Protein AF-K1TF51-F1 (afdb_monomer)

Foldseek 3Di:
DQDADVVVPRPGDDDDDPPPCVVCVVPCVRVDDDDPDDDPDDDPDDDDDDDDDDDDDDDDDDDDDDDDPPDPQDFDDDPNDTDHDPDDDDWDAFLVRHIDPDDLLVVLLVLLCVCVVDPVSVVVCCLPDLANVVVVVVSVNSGNPQVVLCVVVVHVQFASVQSSCCSHPVDDTDGLVVLLVQLVVVVVLVVADDLLSVVLNVLSVCCSPPNDRLLSDLCVCVDPPNVVSPHSQSNQVSQVGPVSSSVVSSVSVCSSPPD

Radius of gyration: 26.35 Å; Cα contacts (8 Å, |Δi|>4): 200; chains: 1; bounding box: 77×56×52 Å

Organism: NCBI:txid408170

InterPro domains:
  IPR013670 EcoEI R protein C-terminal domain [PF08463] (102-257)

Structure (mmCIF, N/CA/C/O backbone):
data_AF-K1TF51-F1
#
_entry.id   AF-K1TF51-F1
#
loop_
_atom_site.group_PDB
_atom_site.id
_atom_site.type_symbol
_atom_site.label_atom_id
_atom_site.label_alt_id
_atom_site.label_comp_id
_atom_site.label_asym_id
_atom_site.label_entity_id
_atom_site.label_seq_id
_atom_site.pdbx_PDB_ins_code
_atom_site.Cartn_x
_atom_site.Cartn_y
_atom_site.Cartn_z
_atom_site.occupancy
_atom_site.B_iso_or_equiv
_atom_site.auth_seq_id
_atom_site.auth_comp_id
_atom_site.auth_asym_id
_atom_site.auth_atom_id
_atom_site.pdbx_PDB_model_num
ATOM 1 N N . GLY A 1 1 ? 40.832 -9.764 -4.738 1.00 62.78 1 GLY A N 1
ATOM 2 C CA . GLY A 1 1 ? 41.315 -8.517 -4.104 1.00 62.78 1 GLY A CA 1
ATOM 3 C C . GLY A 1 1 ? 41.023 -7.324 -4.996 1.00 62.78 1 GLY A C 1
ATOM 4 O O . GLY A 1 1 ? 41.085 -7.483 -6.210 1.00 62.78 1 GLY A O 1
ATOM 5 N N . THR A 1 2 ? 40.714 -6.164 -4.416 1.00 74.50 2 THR A N 1
ATOM 6 C CA . THR A 1 2 ? 40.259 -4.931 -5.104 1.00 74.50 2 THR A CA 1
ATOM 7 C C . THR A 1 2 ? 41.370 -4.124 -5.787 1.00 74.50 2 THR A C 1
ATOM 9 O O . THR A 1 2 ? 41.087 -3.176 -6.505 1.00 74.50 2 THR A O 1
ATOM 12 N N . ARG A 1 3 ? 42.644 -4.501 -5.615 1.00 79.88 3 ARG A N 1
ATOM 13 C CA . ARG A 1 3 ? 43.779 -3.826 -6.270 1.00 79.88 3 ARG A CA 1
ATOM 14 C C . ARG A 1 3 ? 43.824 -4.124 -7.771 1.00 79.88 3 ARG A C 1
ATOM 16 O O . ARG A 1 3 ? 43.788 -5.299 -8.152 1.00 79.88 3 ARG A O 1
ATOM 23 N N . LEU A 1 4 ? 43.940 -3.081 -8.590 1.00 78.94 4 LEU A N 1
ATOM 24 C CA . LEU A 1 4 ? 44.215 -3.178 -10.026 1.00 78.94 4 LEU A CA 1
ATOM 25 C C . LEU A 1 4 ? 45.659 -3.642 -10.264 1.00 78.94 4 LEU A C 1
ATOM 27 O O . LEU A 1 4 ? 46.534 -3.412 -9.427 1.00 78.94 4 LEU A O 1
ATOM 31 N N . LYS A 1 5 ? 45.903 -4.325 -11.385 1.00 82.56 5 LYS A N 1
ATOM 32 C CA . LYS A 1 5 ? 47.245 -4.752 -11.806 1.00 82.56 5 LYS A CA 1
ATOM 33 C C . LYS A 1 5 ? 47.353 -4.708 -13.341 1.00 82.56 5 LYS A C 1
ATOM 35 O O . LYS A 1 5 ? 47.256 -5.762 -13.976 1.00 82.56 5 LYS A O 1
ATOM 40 N N . PRO A 1 6 ? 47.519 -3.508 -13.931 1.00 83.25 6 PRO A N 1
ATOM 41 C CA . PRO A 1 6 ? 47.531 -3.317 -15.385 1.00 83.25 6 PRO A CA 1
ATOM 42 C C . PRO A 1 6 ? 48.596 -4.153 -16.105 1.00 83.25 6 PRO A C 1
ATOM 44 O O . PRO A 1 6 ? 48.287 -4.779 -17.111 1.00 83.25 6 PRO A O 1
ATOM 47 N N . ASP A 1 7 ? 49.791 -4.305 -15.518 1.00 87.12 7 ASP A N 1
ATOM 48 C CA . ASP A 1 7 ? 50.884 -5.129 -16.076 1.00 87.12 7 ASP A CA 1
ATOM 49 C C . ASP A 1 7 ? 50.516 -6.613 -16.265 1.00 87.12 7 ASP A C 1
ATOM 51 O O . ASP A 1 7 ? 51.201 -7.355 -16.962 1.00 87.12 7 ASP A O 1
ATOM 55 N N . TYR A 1 8 ? 49.441 -7.066 -15.615 1.00 83.62 8 TYR A N 1
ATOM 56 C CA . TYR A 1 8 ? 48.912 -8.427 -15.700 1.00 83.62 8 TYR A CA 1
ATOM 57 C C . TYR A 1 8 ? 47.512 -8.450 -16.341 1.00 83.62 8 TYR A C 1
ATOM 59 O O . TYR A 1 8 ? 46.773 -9.417 -16.167 1.00 83.62 8 TYR A O 1
ATOM 67 N N . GLY A 1 9 ? 47.116 -7.374 -17.029 1.00 84.00 9 GLY A N 1
ATOM 68 C CA . GLY A 1 9 ? 45.821 -7.240 -17.703 1.00 84.00 9 GLY A CA 1
ATOM 69 C C . GLY A 1 9 ? 44.624 -7.092 -16.760 1.00 84.00 9 GLY A C 1
ATOM 70 O O . GLY A 1 9 ? 43.480 -7.249 -17.181 1.00 84.00 9 GLY A O 1
ATOM 71 N N . LYS A 1 10 ? 44.851 -6.815 -15.470 1.00 87.50 10 LYS A N 1
ATOM 72 C CA . LYS A 1 10 ? 43.776 -6.651 -14.487 1.00 87.50 10 LYS A CA 1
ATOM 73 C C . LYS A 1 10 ? 43.415 -5.176 -14.323 1.00 87.50 10 LYS A C 1
ATOM 75 O O . LYS A 1 10 ? 43.881 -4.515 -13.392 1.00 87.50 10 LYS A O 1
ATOM 80 N N . GLU A 1 11 ? 42.558 -4.695 -15.211 1.00 87.19 11 GLU A N 1
ATOM 81 C CA . GLU A 1 11 ? 42.105 -3.295 -15.258 1.00 87.19 11 GLU A CA 1
ATOM 82 C C . GLU A 1 11 ? 40.756 -3.058 -14.567 1.00 87.19 11 GLU A C 1
ATOM 84 O O . GLU A 1 11 ? 40.361 -1.917 -14.352 1.00 87.19 11 GLU A O 1
ATOM 89 N N . TYR A 1 12 ? 40.073 -4.126 -14.150 1.00 80.25 12 TYR A N 1
ATOM 90 C CA . TYR A 1 12 ? 38.811 -4.044 -13.421 1.00 80.25 12 TYR A CA 1
ATOM 91 C C . TYR A 1 12 ? 38.811 -4.936 -12.174 1.00 80.25 12 TYR A C 1
ATOM 93 O O . TYR A 1 12 ? 39.634 -5.843 -11.993 1.00 80.25 12 TYR A O 1
ATOM 101 N N . PHE A 1 13 ? 37.861 -4.670 -11.287 1.00 81.62 13 PHE A N 1
ATOM 102 C CA . PHE A 1 13 ? 37.489 -5.548 -10.188 1.00 81.62 13 PHE A CA 1
ATOM 103 C C . PHE A 1 13 ? 35.969 -5.525 -10.031 1.00 81.62 13 PHE A C 1
ATOM 105 O O . PHE A 1 13 ? 35.306 -4.588 -10.463 1.00 81.62 13 PHE A O 1
ATOM 112 N N . THR A 1 14 ? 35.425 -6.564 -9.411 1.00 77.06 14 THR A N 1
ATOM 113 C CA . THR A 1 14 ? 33.987 -6.692 -9.165 1.00 77.06 14 THR A CA 1
ATOM 114 C C . THR A 1 14 ? 33.744 -6.621 -7.666 1.00 77.06 14 THR A C 1
ATOM 116 O O . THR A 1 14 ? 34.400 -7.330 -6.900 1.00 77.06 14 THR A O 1
ATOM 119 N N . ILE A 1 15 ? 32.812 -5.766 -7.251 1.00 76.81 15 ILE A N 1
ATOM 120 C CA . ILE A 1 15 ? 32.245 -5.771 -5.902 1.00 76.81 15 ILE A CA 1
ATOM 121 C C . ILE A 1 15 ? 30.901 -6.492 -5.996 1.00 76.81 15 ILE A C 1
ATOM 123 O O . ILE A 1 15 ? 30.107 -6.192 -6.881 1.00 76.81 15 ILE A O 1
ATOM 127 N N . MET A 1 16 ? 30.662 -7.452 -5.105 1.00 73.75 16 MET A N 1
ATOM 128 C CA . MET A 1 16 ? 29.359 -8.101 -4.958 1.00 73.75 16 MET A CA 1
ATOM 129 C C . MET A 1 16 ? 28.758 -7.652 -3.633 1.00 73.75 16 MET A C 1
ATOM 131 O O . MET A 1 16 ? 29.337 -7.911 -2.577 1.00 73.75 16 MET A O 1
ATOM 135 N N . ASP A 1 17 ? 27.619 -6.974 -3.696 1.00 78.81 17 ASP A N 1
ATOM 136 C CA . ASP A 1 17 ? 26.887 -6.524 -2.520 1.00 78.81 17 ASP A CA 1
ATOM 137 C C . ASP A 1 17 ? 25.624 -7.364 -2.329 1.00 78.81 17 ASP A C 1
ATOM 139 O O . ASP A 1 17 ? 24.648 -7.242 -3.061 1.00 78.81 17 ASP A O 1
ATOM 143 N N . PHE A 1 18 ? 25.659 -8.232 -1.322 1.00 72.44 18 PHE A N 1
ATOM 144 C CA . PHE A 1 18 ? 24.549 -9.124 -0.983 1.00 72.44 18 PHE A CA 1
ATOM 145 C C . PHE A 1 18 ? 23.562 -8.506 0.012 1.00 72.44 18 PHE A C 1
ATOM 147 O O . PHE A 1 18 ? 22.532 -9.110 0.299 1.00 72.44 18 PHE A O 1
ATOM 154 N N . ARG A 1 19 ? 23.890 -7.347 0.596 1.00 70.19 19 ARG A N 1
ATOM 155 C CA . ARG A 1 19 ? 23.087 -6.695 1.643 1.00 70.19 19 ARG A CA 1
ATOM 156 C C . ARG A 1 19 ? 22.510 -5.355 1.201 1.00 70.19 19 ARG A C 1
ATOM 158 O O . ARG A 1 19 ? 21.909 -4.670 2.022 1.00 70.19 19 ARG A O 1
ATOM 165 N N . ASN A 1 20 ? 22.685 -4.995 -0.070 1.00 69.62 20 ASN A N 1
ATOM 166 C CA . ASN A 1 20 ? 22.266 -3.712 -0.628 1.00 69.62 20 ASN A CA 1
ATOM 167 C C . ASN A 1 20 ? 22.841 -2.502 0.146 1.00 69.62 20 ASN A C 1
ATOM 169 O O . ASN A 1 20 ? 22.227 -1.436 0.219 1.00 69.62 20 ASN A O 1
ATOM 173 N N . ALA A 1 21 ? 24.019 -2.675 0.755 1.00 74.44 21 ALA A N 1
ATOM 174 C CA . ALA A 1 21 ? 24.738 -1.632 1.476 1.00 74.44 21 ALA A CA 1
ATOM 175 C C . ALA A 1 21 ? 25.274 -0.541 0.535 1.00 74.44 21 ALA A C 1
ATOM 177 O O . ALA A 1 21 ? 25.405 0.607 0.947 1.00 74.44 21 ALA A O 1
ATOM 178 N N . CYS A 1 22 ? 25.525 -0.859 -0.738 1.00 71.00 22 CYS A N 1
ATOM 179 C CA . CYS A 1 22 ? 25.993 0.095 -1.736 1.00 71.00 22 CYS A CA 1
ATOM 180 C C . CYS A 1 22 ? 24.996 1.236 -1.982 1.00 71.00 22 CYS A C 1
ATOM 182 O O . CYS A 1 22 ? 25.410 2.321 -2.380 1.00 71.00 22 CYS A O 1
ATOM 184 N N . ARG A 1 23 ? 23.704 1.038 -1.683 1.00 68.00 23 ARG A N 1
ATOM 185 C CA . ARG A 1 23 ? 22.693 2.104 -1.734 1.00 68.00 23 ARG A CA 1
ATOM 186 C C . ARG A 1 23 ? 22.998 3.248 -0.763 1.00 68.00 23 ARG A C 1
ATOM 188 O O . ARG A 1 23 ? 22.605 4.379 -1.019 1.00 68.00 23 ARG A O 1
ATOM 195 N N . LEU A 1 24 ? 23.691 2.961 0.339 1.00 70.38 24 LEU A N 1
ATOM 196 C CA . LEU A 1 24 ? 24.030 3.952 1.358 1.00 70.38 24 LEU A CA 1
ATOM 197 C C . LEU A 1 24 ? 25.121 4.925 0.886 1.00 70.38 24 LEU A C 1
ATOM 199 O O . LEU A 1 24 ? 25.186 6.026 1.402 1.00 70.38 24 LEU A O 1
ATOM 203 N N . PHE A 1 25 ? 25.904 4.604 -0.153 1.00 66.00 25 PHE A N 1
ATOM 204 C CA . PHE A 1 25 ? 26.828 5.581 -0.760 1.00 66.00 25 PHE A CA 1
ATOM 205 C C . PHE A 1 25 ? 26.109 6.734 -1.478 1.00 66.00 25 PHE A C 1
ATOM 207 O O . PHE A 1 25 ? 26.732 7.735 -1.813 1.00 66.00 25 PHE A O 1
ATOM 214 N N . ALA A 1 26 ? 24.804 6.603 -1.739 1.00 61.84 26 ALA A N 1
ATOM 215 C CA . ALA A 1 26 ? 23.981 7.706 -2.228 1.00 61.84 26 ALA A CA 1
ATOM 216 C C . ALA A 1 26 ? 23.433 8.591 -1.090 1.00 61.84 26 ALA A C 1
ATOM 218 O O . ALA A 1 26 ? 22.821 9.617 -1.378 1.00 61.84 26 ALA A O 1
ATOM 219 N N . ASP A 1 27 ? 23.614 8.191 0.174 1.00 67.38 27 ASP A N 1
ATOM 220 C CA . ASP A 1 27 ? 23.212 8.948 1.358 1.00 67.38 27 ASP A CA 1
ATOM 221 C C . ASP A 1 27 ? 24.380 9.838 1.836 1.00 67.38 27 ASP A C 1
ATOM 223 O O . ASP A 1 27 ? 25.400 9.316 2.301 1.00 67.38 27 ASP A O 1
ATOM 227 N N . PRO A 1 28 ? 24.260 11.177 1.742 1.00 62.56 28 PRO A N 1
ATOM 228 C CA . PRO A 1 28 ? 25.308 12.098 2.177 1.00 62.56 28 PRO A CA 1
ATOM 229 C C . PRO A 1 28 ? 25.655 11.992 3.668 1.00 62.56 28 PRO A C 1
ATOM 231 O O . PRO A 1 28 ? 26.782 12.305 4.044 1.00 62.56 28 PRO A O 1
ATOM 234 N N . GLU A 1 29 ? 24.721 11.556 4.521 1.00 71.75 29 GLU A N 1
ATOM 235 C CA . GLU A 1 29 ? 24.979 11.375 5.958 1.00 71.75 29 GLU A CA 1
ATOM 236 C C . GLU A 1 29 ? 25.757 10.084 6.253 1.00 71.75 29 GLU A C 1
ATOM 238 O O . GLU A 1 29 ? 26.354 9.954 7.323 1.00 71.75 29 GLU A O 1
ATOM 243 N N . PHE A 1 30 ? 25.777 9.135 5.312 1.00 72.44 30 PHE A N 1
ATOM 244 C CA . PHE A 1 30 ? 26.486 7.865 5.451 1.00 72.44 30 PHE A CA 1
ATOM 245 C C . PHE A 1 30 ? 27.943 7.940 4.978 1.00 72.44 30 PHE A C 1
ATOM 247 O O . PHE A 1 30 ? 28.824 7.406 5.650 1.00 72.44 30 PHE A O 1
ATOM 254 N N . ASP A 1 31 ? 28.199 8.579 3.830 1.00 66.38 31 ASP A N 1
ATOM 255 C CA . ASP A 1 31 ? 29.539 8.632 3.213 1.00 66.38 31 ASP A CA 1
ATOM 256 C C . ASP A 1 31 ? 30.464 9.672 3.884 1.00 66.38 31 ASP A C 1
ATOM 258 O O . ASP A 1 31 ? 31.688 9.586 3.775 1.00 66.38 31 ASP A O 1
ATOM 262 N N . GLY A 1 32 ? 29.888 10.607 4.655 1.00 59.78 32 GLY A N 1
ATOM 263 C CA . GLY A 1 32 ? 30.614 11.661 5.367 1.00 59.78 32 GLY A CA 1
ATOM 264 C C . GLY A 1 32 ? 31.372 12.618 4.437 1.00 59.78 32 GLY A C 1
ATOM 265 O O . GLY A 1 32 ? 31.344 12.500 3.212 1.00 59.78 32 GLY A O 1
ATOM 266 N N . ASP A 1 33 ? 32.071 13.595 5.018 1.00 52.75 33 ASP A N 1
ATOM 267 C CA . ASP A 1 33 ? 32.970 14.445 4.236 1.00 52.75 33 ASP A CA 1
ATOM 268 C C . ASP A 1 33 ? 34.257 13.670 3.888 1.00 52.75 33 ASP A C 1
ATOM 270 O O . ASP A 1 33 ? 34.845 13.018 4.760 1.00 52.75 33 ASP A O 1
ATOM 274 N N . PRO A 1 34 ? 34.734 13.727 2.630 1.00 55.31 34 PRO A N 1
ATOM 275 C CA . PRO A 1 34 ? 35.879 12.945 2.189 1.00 55.31 34 PRO A CA 1
ATOM 276 C C . PRO A 1 34 ? 37.132 13.320 2.982 1.00 55.31 34 PRO A C 1
ATOM 278 O O . PRO A 1 34 ? 37.603 14.456 2.939 1.00 55.31 34 PRO A O 1
ATOM 281 N N . ILE A 1 35 ? 37.710 12.335 3.668 1.00 47.78 35 ILE A N 1
ATOM 282 C CA . ILE A 1 35 ? 38.948 12.512 4.426 1.00 47.78 35 ILE A CA 1
ATOM 283 C C . ILE A 1 35 ? 40.101 12.663 3.426 1.00 47.78 35 ILE A C 1
ATOM 285 O O . ILE A 1 35 ? 40.457 11.722 2.711 1.00 47.78 35 ILE A O 1
ATOM 289 N N . SER A 1 36 ? 40.695 13.852 3.360 1.00 43.88 36 SER A N 1
ATOM 290 C CA . SER A 1 36 ? 41.931 14.093 2.619 1.00 43.88 36 SER A CA 1
ATOM 291 C C . SER A 1 36 ? 43.090 13.408 3.340 1.00 43.88 36 SER A C 1
ATOM 293 O O . SER A 1 36 ? 43.624 13.936 4.312 1.00 43.88 36 SER A O 1
ATOM 295 N N . VAL A 1 37 ? 43.467 12.214 2.882 1.00 43.38 37 VAL A N 1
ATOM 296 C CA . VAL A 1 37 ? 44.699 11.558 3.330 1.00 43.38 37 VAL A CA 1
ATOM 297 C C . VAL A 1 37 ? 45.867 12.291 2.675 1.00 43.38 37 VAL A C 1
ATOM 299 O O . VAL A 1 37 ? 46.091 12.154 1.472 1.00 43.38 37 VAL A O 1
ATOM 302 N N . ILE A 1 38 ? 46.558 13.114 3.462 1.00 37.56 38 ILE A N 1
ATOM 303 C CA . ILE A 1 38 ? 47.892 13.617 3.131 1.00 37.56 38 ILE A CA 1
ATOM 304 C C . ILE A 1 38 ? 48.807 12.387 3.125 1.00 37.56 38 ILE A C 1
ATOM 306 O O . ILE A 1 38 ? 48.805 11.614 4.081 1.00 37.56 38 ILE A O 1
ATOM 310 N N . ASP A 1 39 ? 49.500 12.148 2.014 1.00 36.94 39 ASP A N 1
ATOM 311 C CA . ASP A 1 39 ? 50.524 11.107 1.940 1.00 36.94 39 ASP A CA 1
ATOM 312 C C . ASP A 1 39 ? 51.755 11.648 2.677 1.00 36.94 39 ASP A C 1
ATOM 314 O O . ASP A 1 39 ? 52.351 12.632 2.237 1.00 36.94 39 ASP A O 1
ATOM 318 N N . ASP A 1 40 ? 52.080 11.064 3.832 1.00 38.91 40 ASP A N 1
ATOM 319 C CA . ASP A 1 40 ? 53.280 11.393 4.604 1.00 38.91 40 ASP A CA 1
ATOM 320 C C . ASP A 1 40 ? 54.520 10.922 3.828 1.00 38.91 40 ASP A C 1
ATOM 322 O O . ASP A 1 40 ? 55.027 9.811 4.003 1.00 38.91 40 ASP A O 1
ATOM 326 N N . GLY A 1 41 ? 54.991 11.791 2.937 1.00 37.41 41 GLY A N 1
ATOM 327 C CA . GLY A 1 41 ? 56.253 11.693 2.220 1.00 37.41 41 GLY A CA 1
ATOM 328 C C . GLY A 1 41 ? 57.086 12.954 2.431 1.00 37.41 41 GLY A C 1
ATOM 329 O O . GLY A 1 41 ? 57.197 13.760 1.520 1.00 37.41 41 GLY A O 1
ATOM 330 N N . ASP A 1 42 ? 57.612 13.102 3.648 1.00 37.94 42 ASP A N 1
ATOM 331 C CA . ASP A 1 42 ? 58.843 13.816 4.034 1.00 37.94 42 ASP A CA 1
ATOM 332 C C . ASP A 1 42 ? 59.169 15.144 3.298 1.00 37.94 42 ASP A C 1
ATOM 334 O O . ASP A 1 42 ? 59.920 15.157 2.324 1.00 37.94 42 ASP A O 1
ATOM 338 N N . ASP A 1 43 ? 58.671 16.272 3.825 1.00 35.53 43 ASP A N 1
ATOM 339 C CA . ASP A 1 43 ? 59.401 17.555 3.842 1.00 35.53 43 ASP A CA 1
ATOM 340 C C . ASP A 1 43 ? 58.891 18.435 5.010 1.00 35.53 43 ASP A C 1
ATOM 342 O O . ASP A 1 43 ? 57.683 18.675 5.112 1.00 35.53 43 ASP A O 1
ATOM 346 N N . PRO A 1 44 ? 59.744 18.901 5.945 1.00 45.47 44 PRO A N 1
ATOM 347 C CA . PRO A 1 44 ? 59.319 19.762 7.036 1.00 45.47 44 PRO A CA 1
ATOM 348 C C . PRO A 1 44 ? 59.447 21.229 6.610 1.00 45.47 44 PRO A C 1
ATOM 350 O O . PRO A 1 44 ? 60.508 21.832 6.758 1.00 45.47 44 PRO A O 1
ATOM 353 N N . GLY A 1 45 ? 58.367 21.840 6.126 1.00 42.03 45 GLY A N 1
ATOM 354 C CA . GLY A 1 45 ? 58.378 23.283 5.886 1.00 42.03 45 GLY A CA 1
ATOM 355 C C . GLY A 1 45 ? 57.202 23.814 5.079 1.00 42.03 45 GLY A C 1
ATOM 356 O O . GLY A 1 45 ? 57.007 23.427 3.938 1.00 42.03 45 GLY A O 1
ATOM 357 N N . ASP A 1 46 ? 56.507 24.772 5.689 1.00 35.22 46 ASP A N 1
ATOM 358 C CA . ASP A 1 46 ? 55.505 25.686 5.134 1.00 35.22 46 ASP A CA 1
ATOM 359 C C . ASP A 1 46 ? 54.111 25.136 4.787 1.00 35.22 46 ASP A C 1
ATOM 361 O O . ASP A 1 46 ? 53.866 24.464 3.788 1.00 35.22 46 ASP A O 1
ATOM 365 N N . GLU A 1 47 ? 53.141 25.574 5.597 1.00 43.22 47 GLU A N 1
ATOM 366 C CA . GLU A 1 47 ? 51.762 25.761 5.152 1.00 43.22 47 GLU A CA 1
ATOM 367 C C . GLU A 1 47 ? 51.723 26.735 3.961 1.00 43.22 47 GLU A C 1
ATOM 369 O O . GLU A 1 47 ? 52.314 27.818 4.019 1.00 43.22 47 GLU A O 1
ATOM 374 N N . PRO A 1 48 ? 50.889 26.450 2.951 1.00 33.62 48 PRO A N 1
ATOM 375 C CA . PRO A 1 48 ? 50.109 27.521 2.366 1.00 33.62 48 PRO A CA 1
ATOM 376 C C . PRO A 1 48 ? 48.624 27.166 2.410 1.00 33.62 48 PRO A C 1
ATOM 378 O O . PRO A 1 48 ? 48.145 26.219 1.785 1.00 33.62 48 PRO A O 1
ATOM 381 N N . THR A 1 49 ? 47.873 27.999 3.121 1.00 42.03 49 THR A N 1
ATOM 382 C CA . THR A 1 49 ? 46.450 28.220 2.892 1.00 42.03 49 THR A CA 1
ATOM 383 C C . THR A 1 49 ? 46.239 28.626 1.430 1.00 42.03 49 THR A C 1
ATOM 385 O O . THR A 1 49 ? 46.512 29.756 1.033 1.00 42.03 49 THR A O 1
ATOM 388 N N . ILE A 1 50 ? 45.766 27.697 0.598 1.00 33.53 50 ILE A N 1
ATOM 389 C CA . ILE A 1 50 ? 45.290 28.020 -0.751 1.00 33.53 50 ILE A CA 1
ATOM 390 C C . ILE A 1 50 ? 43.784 28.259 -0.649 1.00 33.53 50 ILE A C 1
ATOM 392 O O . ILE A 1 50 ? 42.986 27.321 -0.683 1.00 33.53 50 ILE A O 1
ATOM 396 N N . ASP A 1 51 ? 43.401 29.529 -0.515 1.00 37.28 51 ASP A N 1
ATOM 397 C CA . ASP A 1 51 ? 42.029 29.964 -0.768 1.00 37.28 51 ASP A CA 1
ATOM 398 C C . ASP A 1 51 ? 41.611 29.532 -2.188 1.00 37.28 51 ASP A C 1
ATOM 400 O O . ASP A 1 51 ? 42.354 29.763 -3.152 1.00 37.28 51 ASP A O 1
ATOM 404 N N . PRO A 1 52 ? 40.431 28.913 -2.371 1.00 38.91 52 PRO A N 1
ATOM 405 C CA . PRO A 1 52 ? 39.976 28.515 -3.694 1.00 38.91 52 PRO A CA 1
ATOM 406 C C . PRO A 1 52 ? 39.720 29.764 -4.558 1.00 38.91 52 PRO A C 1
ATOM 408 O O . PRO A 1 52 ? 39.123 30.736 -4.083 1.00 38.91 52 PRO A O 1
ATOM 411 N N . PRO A 1 53 ? 40.124 29.770 -5.842 1.00 35.66 53 PRO A N 1
ATOM 412 C CA . PRO A 1 53 ? 39.934 30.930 -6.697 1.00 35.66 53 PRO A CA 1
ATOM 413 C C . PRO A 1 53 ? 38.440 31.177 -6.930 1.00 35.66 53 PRO A C 1
ATOM 415 O O . PRO A 1 53 ? 37.691 30.290 -7.345 1.00 35.66 53 PRO A O 1
ATOM 418 N N . LYS A 1 54 ? 38.008 32.416 -6.677 1.00 39.72 54 LYS A N 1
ATOM 419 C CA . LYS A 1 54 ? 36.655 32.893 -6.974 1.00 39.72 54 LYS A CA 1
ATOM 420 C C . LYS A 1 54 ? 36.388 32.751 -8.484 1.00 39.72 54 LYS A C 1
ATOM 422 O O . LYS A 1 54 ? 37.183 33.265 -9.273 1.00 39.72 54 LYS A O 1
ATOM 427 N N . PRO A 1 55 ? 35.296 32.091 -8.908 1.00 41.97 55 PRO A N 1
ATOM 428 C CA . PRO A 1 55 ? 35.025 31.889 -10.326 1.00 41.97 55 PRO A CA 1
ATOM 429 C C . PRO A 1 55 ? 34.736 33.231 -11.022 1.00 41.97 55 PRO A C 1
ATOM 431 O O . PRO A 1 55 ? 34.138 34.123 -10.408 1.00 41.97 55 PRO A O 1
ATOM 434 N N . PRO A 1 56 ? 35.150 33.403 -12.292 1.00 38.97 56 PRO A N 1
ATOM 435 C CA . PRO A 1 56 ? 34.866 34.617 -13.044 1.00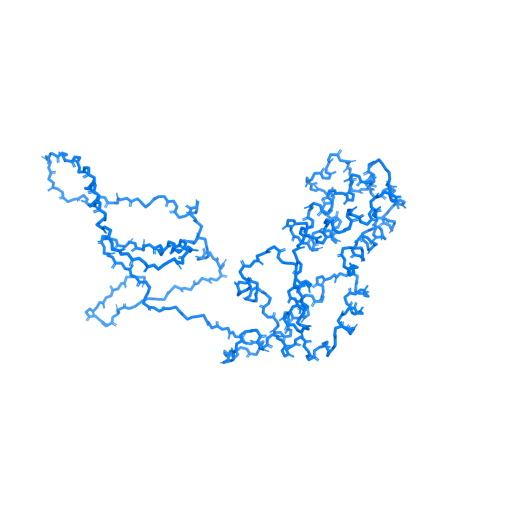 38.97 56 PRO A CA 1
ATOM 436 C C . PRO A 1 56 ? 33.359 34.759 -13.289 1.00 38.97 56 PRO A C 1
ATOM 438 O O . PRO A 1 56 ? 32.660 33.781 -13.558 1.00 38.97 56 PRO A O 1
ATOM 441 N N . ALA A 1 57 ? 32.863 35.993 -13.184 1.00 42.34 57 ALA A N 1
ATOM 442 C CA . ALA A 1 57 ? 31.469 36.322 -13.455 1.00 42.34 57 ALA A CA 1
ATOM 443 C C . ALA A 1 57 ? 31.115 36.017 -14.927 1.00 42.34 57 ALA A C 1
ATOM 445 O O . ALA A 1 57 ? 31.892 36.378 -15.816 1.00 42.34 57 ALA A O 1
ATOM 446 N N . PRO A 1 58 ? 29.961 35.385 -15.208 1.00 39.09 58 PRO A N 1
ATOM 447 C CA . PRO A 1 58 ? 29.553 35.104 -16.576 1.00 39.09 58 PRO A CA 1
ATOM 448 C C . PRO A 1 58 ? 29.153 36.395 -17.301 1.00 39.09 58 PRO A C 1
ATOM 450 O O . PRO A 1 58 ? 28.403 37.224 -16.784 1.00 39.09 58 PRO A O 1
ATOM 453 N N . THR A 1 59 ? 29.659 36.555 -18.522 1.00 36.69 59 THR A N 1
ATOM 454 C CA . THR A 1 59 ? 29.202 37.556 -19.489 1.00 36.69 59 THR A CA 1
ATOM 455 C C . THR A 1 59 ? 27.798 37.196 -19.995 1.00 36.69 59 THR A C 1
ATOM 457 O O . THR A 1 59 ? 27.510 36.016 -20.203 1.00 36.69 59 THR A O 1
ATOM 460 N N . PRO A 1 60 ? 26.898 38.172 -20.215 1.00 36.00 60 PRO A N 1
ATOM 461 C CA . PRO A 1 60 ? 25.539 37.874 -20.636 1.00 36.00 60 PRO A CA 1
ATOM 462 C C . PRO A 1 60 ? 25.506 37.616 -22.146 1.00 36.00 60 PRO A C 1
ATOM 464 O O . PRO A 1 60 ? 25.882 38.481 -22.937 1.00 36.00 60 PRO A O 1
ATOM 467 N N . THR A 1 61 ? 25.015 36.445 -22.551 1.00 32.06 61 THR A N 1
ATOM 468 C CA . THR A 1 61 ? 24.478 36.228 -23.904 1.00 32.06 61 THR A CA 1
ATOM 469 C C . THR A 1 61 ? 23.007 35.819 -23.812 1.00 32.06 61 THR A C 1
ATOM 471 O O . THR A 1 61 ? 22.613 35.201 -22.822 1.00 32.06 61 THR A O 1
ATOM 474 N N . PRO A 1 62 ? 22.165 36.237 -24.773 1.00 38.44 62 PRO A N 1
ATOM 475 C CA . PRO A 1 62 ? 20.732 36.373 -24.552 1.00 38.44 62 PRO A CA 1
ATOM 476 C C . PRO A 1 62 ? 19.943 35.174 -25.086 1.00 38.44 62 PRO A C 1
ATOM 478 O O . PRO A 1 62 ? 20.094 34.805 -26.248 1.00 38.44 62 PRO A O 1
ATOM 481 N N . GLY A 1 63 ? 19.005 34.686 -24.272 1.00 32.88 63 GLY A N 1
ATOM 482 C CA . GLY A 1 63 ? 17.776 34.041 -24.741 1.00 32.88 63 GLY A CA 1
ATOM 483 C C . GLY A 1 63 ? 17.738 32.516 -24.648 1.00 32.88 63 GLY A C 1
ATOM 484 O O . GLY A 1 63 ? 18.399 31.824 -25.417 1.00 32.88 63 GLY A O 1
ATOM 485 N N . GLY A 1 64 ? 16.870 32.010 -23.765 1.00 30.09 64 GLY A N 1
ATOM 486 C CA . GLY A 1 64 ? 16.429 30.614 -23.754 1.00 30.09 64 GLY A CA 1
ATOM 487 C C . GLY A 1 64 ? 16.035 30.111 -22.367 1.00 30.09 64 GLY A C 1
ATOM 488 O O . GLY A 1 64 ? 16.748 29.290 -21.802 1.00 30.09 64 GLY A O 1
ATOM 489 N N . ASP A 1 65 ? 14.918 30.609 -21.826 1.00 42.03 65 ASP A N 1
ATOM 490 C CA . ASP A 1 65 ? 14.280 30.096 -20.606 1.00 42.03 65 ASP A CA 1
ATOM 491 C C . ASP A 1 65 ? 14.020 28.585 -20.704 1.00 42.03 65 ASP A C 1
ATOM 493 O O . ASP A 1 65 ? 13.185 28.143 -21.491 1.00 42.03 65 ASP A O 1
ATOM 497 N N . THR A 1 66 ? 14.690 27.804 -19.857 1.00 35.38 66 THR A N 1
ATOM 498 C CA . THR A 1 66 ? 14.136 26.581 -19.259 1.00 35.38 66 THR A CA 1
ATOM 499 C C . THR A 1 66 ? 14.725 26.444 -17.856 1.00 35.38 66 THR A C 1
ATOM 501 O O . THR A 1 66 ? 15.838 25.960 -17.665 1.00 35.38 66 THR A O 1
ATOM 504 N N . ASP A 1 67 ? 13.973 26.938 -16.874 1.00 38.66 67 ASP A N 1
ATOM 505 C CA . ASP A 1 67 ? 14.233 26.778 -15.444 1.00 38.66 67 ASP A CA 1
ATOM 506 C C . ASP A 1 67 ? 14.084 25.296 -15.063 1.00 38.66 67 ASP A C 1
ATOM 508 O O . ASP A 1 67 ? 12.994 24.803 -14.787 1.00 38.66 67 ASP A O 1
ATOM 512 N N . ASN A 1 68 ? 15.194 24.564 -15.081 1.00 35.53 68 ASN A N 1
ATOM 513 C CA . ASN A 1 68 ? 15.385 23.362 -14.278 1.00 35.53 68 ASN A CA 1
ATOM 514 C C . ASN A 1 68 ? 16.830 23.401 -13.762 1.00 35.53 68 ASN A C 1
ATOM 516 O O . ASN A 1 68 ? 17.757 23.407 -14.578 1.00 35.53 68 ASN A O 1
ATOM 520 N N . PRO A 1 69 ? 17.069 23.447 -12.436 1.00 36.25 69 PRO A N 1
ATOM 521 C CA . PRO A 1 69 ? 18.423 23.358 -11.918 1.00 36.25 69 PRO A CA 1
ATOM 522 C C . PRO A 1 69 ? 19.016 22.013 -12.359 1.00 36.25 69 PRO A C 1
ATOM 524 O O . PRO A 1 69 ? 18.369 20.984 -12.157 1.00 36.25 69 PRO A O 1
ATOM 527 N N . PRO A 1 70 ? 20.217 21.979 -12.963 1.00 37.81 70 PRO A N 1
ATOM 528 C CA . PRO A 1 70 ? 20.842 20.718 -13.322 1.00 37.81 70 PRO A CA 1
ATOM 529 C C . PRO A 1 70 ? 21.041 19.904 -12.043 1.00 37.81 70 PRO A C 1
ATOM 531 O O . PRO A 1 70 ? 21.698 20.369 -11.107 1.00 37.81 70 PRO A O 1
ATOM 534 N N . GLU A 1 71 ? 20.460 18.701 -12.002 1.00 43.97 71 GLU A N 1
ATOM 535 C CA . GLU A 1 71 ? 20.735 17.720 -10.956 1.00 43.97 71 GLU A CA 1
ATOM 536 C C . GLU A 1 71 ? 22.252 17.634 -10.773 1.00 43.97 71 GLU A C 1
ATOM 538 O O . GLU A 1 71 ? 23.009 17.425 -11.729 1.00 43.97 71 GLU A O 1
ATOM 543 N N . LYS A 1 72 ? 22.715 17.897 -9.547 1.00 40.03 72 LYS A N 1
ATOM 544 C CA . LYS A 1 72 ? 24.138 17.918 -9.215 1.00 40.03 72 LYS A CA 1
ATOM 545 C C . LYS A 1 72 ? 24.719 16.538 -9.517 1.00 40.03 72 LYS A C 1
ATOM 547 O O . LYS A 1 72 ? 24.580 15.617 -8.722 1.00 40.03 72 LYS A O 1
ATOM 552 N N . LYS A 1 73 ? 25.401 16.396 -10.655 1.00 46.53 73 LYS A N 1
ATOM 553 C CA . LYS A 1 73 ? 26.221 15.217 -10.952 1.00 46.53 73 LYS A CA 1
ATOM 554 C C . LYS A 1 73 ? 27.294 15.113 -9.867 1.00 46.53 73 LYS A C 1
ATOM 556 O O . LYS A 1 73 ? 28.243 15.899 -9.863 1.00 46.53 73 LYS A O 1
ATOM 561 N N . HIS A 1 74 ? 27.113 14.191 -8.925 1.00 52.06 74 HIS A N 1
ATOM 562 C CA . HIS A 1 74 ? 28.079 13.931 -7.864 1.00 52.06 74 HIS A CA 1
ATOM 563 C C . HIS A 1 74 ? 29.415 13.515 -8.496 1.00 52.06 74 HIS A C 1
ATOM 565 O O . HIS A 1 74 ? 29.484 12.583 -9.297 1.00 52.06 74 HIS A O 1
ATOM 571 N N . LYS A 1 75 ? 30.478 14.268 -8.191 1.00 48.41 75 LYS A N 1
ATOM 572 C CA . LYS A 1 75 ? 31.834 13.990 -8.673 1.00 48.41 75 LYS A CA 1
ATOM 573 C C . LYS A 1 75 ? 32.483 12.985 -7.732 1.00 48.41 75 LYS A C 1
ATOM 575 O O . LYS A 1 75 ? 32.736 13.316 -6.577 1.00 48.41 75 LYS A O 1
ATOM 580 N N . PHE A 1 76 ? 32.796 11.796 -8.229 1.00 53.38 76 PHE A N 1
ATOM 581 C CA . PHE A 1 76 ? 33.578 10.832 -7.465 1.00 53.38 76 PHE A CA 1
ATOM 582 C C . PHE A 1 76 ? 35.063 11.228 -7.557 1.00 53.38 76 PHE A C 1
ATOM 584 O O . PHE A 1 76 ? 35.566 11.568 -8.631 1.00 53.38 76 PHE A O 1
ATOM 591 N N . ARG A 1 77 ? 35.773 11.243 -6.426 1.00 48.03 77 ARG A N 1
ATOM 592 C CA . ARG A 1 77 ? 37.223 11.485 -6.364 1.00 48.03 77 ARG A CA 1
ATOM 593 C C . ARG A 1 77 ? 37.884 10.278 -5.725 1.00 48.03 77 ARG A C 1
ATOM 595 O O . ARG A 1 77 ? 37.616 9.967 -4.571 1.00 48.03 77 ARG A O 1
ATOM 602 N N . VAL A 1 78 ? 38.787 9.628 -6.452 1.00 54.22 78 VAL A N 1
ATOM 603 C CA . VAL A 1 78 ? 39.650 8.579 -5.898 1.00 54.22 78 VAL A CA 1
ATOM 604 C C . VAL A 1 78 ? 41.090 9.038 -6.088 1.00 54.22 78 VAL A C 1
ATOM 606 O O . VAL A 1 78 ? 41.555 9.154 -7.217 1.00 54.22 78 VAL A O 1
ATOM 609 N N . ARG A 1 79 ? 41.795 9.334 -4.986 1.00 50.56 79 ARG A N 1
ATOM 610 C CA . ARG A 1 79 ? 43.220 9.737 -4.985 1.00 50.56 79 ARG A CA 1
ATOM 611 C C . ARG A 1 79 ? 43.556 10.904 -5.933 1.00 50.56 79 ARG A C 1
ATOM 613 O O . ARG A 1 79 ? 44.527 10.842 -6.675 1.00 50.56 79 ARG A O 1
ATOM 620 N N . GLY A 1 80 ? 42.726 11.949 -5.945 1.00 57.75 80 GLY A N 1
ATOM 621 C CA . GLY A 1 80 ? 42.972 13.155 -6.753 1.00 57.75 80 GLY A CA 1
ATOM 622 C C . GLY A 1 80 ? 42.707 13.010 -8.257 1.00 57.75 80 GLY A C 1
ATOM 623 O O . GLY A 1 80 ? 42.864 13.984 -8.987 1.00 57.75 80 GLY A O 1
ATOM 624 N N . VAL A 1 81 ? 42.259 11.841 -8.726 1.00 54.12 81 VAL A N 1
ATOM 625 C CA . VAL A 1 81 ? 41.863 11.624 -10.123 1.00 54.12 81 VAL A CA 1
ATOM 626 C C . VAL A 1 81 ? 40.368 11.900 -10.278 1.00 54.12 81 VAL A C 1
ATOM 628 O O . VAL A 1 81 ? 39.545 11.346 -9.543 1.00 54.12 81 VAL A O 1
ATOM 631 N N . GLU A 1 82 ? 40.019 12.768 -11.231 1.00 56.25 82 GLU A N 1
ATOM 632 C CA . GLU A 1 82 ? 38.629 13.019 -11.611 1.00 56.25 82 GLU A CA 1
ATOM 633 C C . GLU A 1 82 ? 38.064 11.794 -12.330 1.00 56.25 82 GLU A C 1
ATOM 635 O O . GLU A 1 82 ? 38.559 11.390 -13.382 1.00 56.25 82 GLU A O 1
ATOM 640 N N . VAL A 1 83 ? 37.014 11.201 -11.769 1.00 67.25 83 VAL A N 1
ATOM 641 C CA . VAL A 1 83 ? 36.295 10.095 -12.401 1.00 67.25 83 VAL A CA 1
ATOM 642 C C . VAL A 1 83 ? 34.851 10.509 -12.668 1.00 67.25 83 VAL A C 1
ATOM 644 O O . VAL A 1 83 ? 34.222 11.230 -11.892 1.00 67.25 83 VAL A O 1
ATOM 647 N N . THR A 1 84 ? 34.324 10.066 -13.805 1.00 66.75 84 THR A N 1
ATOM 648 C CA . THR A 1 84 ? 32.941 10.314 -14.219 1.00 66.75 84 THR A CA 1
ATOM 649 C C . THR A 1 84 ? 32.300 8.997 -14.631 1.00 66.75 84 THR A C 1
ATOM 651 O O . THR A 1 84 ? 32.964 8.121 -15.189 1.00 66.75 84 THR A O 1
ATOM 654 N N . ILE A 1 85 ? 31.009 8.837 -14.337 1.00 72.81 85 ILE A N 1
ATOM 655 C CA . ILE A 1 85 ? 30.239 7.694 -14.833 1.00 72.81 85 ILE A CA 1
ATOM 656 C C . ILE A 1 85 ? 30.024 7.913 -16.332 1.00 72.81 85 ILE A C 1
ATOM 658 O O . ILE A 1 85 ? 29.316 8.836 -16.731 1.00 72.81 85 ILE A O 1
ATOM 662 N N . LEU A 1 86 ? 30.664 7.083 -17.160 1.00 77.31 86 LEU A N 1
ATOM 663 C CA . LEU A 1 86 ? 30.512 7.137 -18.618 1.00 77.31 86 LEU A CA 1
ATOM 664 C C . LEU A 1 86 ? 29.175 6.545 -19.076 1.00 77.31 86 LEU A C 1
ATOM 666 O O . LEU A 1 86 ? 28.583 7.029 -20.037 1.00 77.31 86 LEU A O 1
ATOM 670 N N . ASN A 1 87 ? 28.721 5.481 -18.412 1.00 65.88 87 ASN A N 1
ATOM 671 C CA . ASN A 1 87 ? 27.466 4.802 -18.705 1.00 65.88 87 ASN A CA 1
ATOM 672 C C . ASN A 1 87 ? 27.009 4.005 -17.475 1.00 65.88 87 ASN A C 1
ATOM 674 O O . ASN A 1 87 ? 27.837 3.409 -16.785 1.00 65.88 87 ASN A O 1
ATOM 678 N N . GLU A 1 88 ? 25.703 3.963 -17.240 1.00 76.81 88 GLU A N 1
ATOM 679 C CA . GLU A 1 88 ? 25.059 3.138 -16.225 1.00 76.81 88 GLU A CA 1
ATOM 680 C C . GLU A 1 88 ? 23.968 2.299 -16.894 1.00 76.81 88 GLU A C 1
ATOM 682 O O . GLU A 1 88 ? 23.140 2.808 -17.650 1.00 76.81 88 GLU A O 1
ATOM 687 N N . ARG A 1 89 ? 23.969 0.991 -16.624 1.00 76.00 89 ARG A N 1
ATOM 688 C CA . ARG A 1 89 ? 22.930 0.079 -17.102 1.00 76.00 89 ARG A CA 1
ATOM 689 C C . ARG A 1 89 ? 22.432 -0.770 -15.949 1.00 76.00 89 ARG A C 1
ATOM 691 O O . ARG A 1 89 ? 23.182 -1.577 -15.409 1.00 76.00 89 ARG A O 1
ATOM 698 N N . VAL A 1 90 ? 21.145 -0.643 -15.655 1.00 81.06 90 VAL A N 1
ATOM 699 C CA . VAL A 1 90 ? 20.444 -1.509 -14.709 1.00 81.06 90 VAL A CA 1
ATOM 700 C C . VAL A 1 90 ? 19.761 -2.630 -15.491 1.00 81.06 90 VAL A C 1
ATOM 702 O O . VAL A 1 90 ? 19.128 -2.390 -16.520 1.00 81.06 90 VAL A O 1
ATOM 705 N N . GLN A 1 91 ? 19.940 -3.868 -15.043 1.00 84.50 91 GLN A N 1
ATOM 706 C CA . GLN A 1 91 ? 19.303 -5.051 -15.617 1.00 84.50 91 GLN A CA 1
ATOM 707 C C . GLN A 1 91 ? 18.595 -5.827 -14.514 1.00 84.50 91 GLN A C 1
ATOM 709 O O . GLN A 1 91 ? 19.096 -5.908 -13.394 1.00 84.50 91 GLN A O 1
ATOM 714 N N . TYR A 1 92 ? 17.456 -6.420 -14.856 1.00 88.38 92 TYR A N 1
ATOM 715 C CA . TYR A 1 92 ? 16.632 -7.183 -13.928 1.00 88.38 92 TYR A CA 1
ATOM 716 C C . TYR A 1 92 ? 16.495 -8.621 -14.411 1.00 88.38 92 TYR A C 1
ATOM 718 O O . TYR A 1 92 ? 16.471 -8.877 -15.617 1.00 88.38 92 TYR A O 1
ATOM 726 N N . TYR A 1 93 ? 16.404 -9.545 -13.462 1.00 88.19 93 TYR A N 1
ATOM 727 C CA . TYR A 1 93 ? 16.109 -10.945 -13.734 1.00 88.19 93 TYR A CA 1
ATOM 728 C C . TYR A 1 93 ? 14.623 -11.212 -13.491 1.00 88.19 93 TYR A C 1
ATOM 730 O O . TYR A 1 93 ? 14.026 -10.640 -12.579 1.00 88.19 93 TYR A O 1
ATOM 738 N N . ASP A 1 94 ? 14.033 -12.065 -14.319 1.00 89.75 94 ASP A N 1
ATOM 739 C CA . ASP A 1 94 ? 12.692 -12.592 -14.119 1.00 89.75 94 ASP A CA 1
ATOM 740 C C . ASP A 1 94 ? 12.674 -13.665 -13.016 1.00 89.75 94 ASP A C 1
ATOM 742 O O . ASP A 1 94 ? 13.707 -14.055 -12.462 1.00 89.75 94 ASP A O 1
ATOM 746 N N . LYS A 1 95 ? 11.474 -14.167 -12.708 1.00 87.75 95 LYS A N 1
ATOM 747 C CA . LYS A 1 95 ? 11.255 -15.223 -11.706 1.00 87.75 95 LYS A CA 1
ATOM 748 C C . LYS A 1 95 ? 11.982 -16.543 -12.017 1.00 87.75 95 LYS A C 1
ATOM 750 O O . LYS A 1 95 ? 12.178 -17.356 -11.122 1.00 87.75 95 LYS A O 1
ATOM 755 N N . ASP A 1 96 ? 12.370 -16.762 -13.274 1.00 88.81 96 ASP A N 1
ATOM 756 C CA . ASP A 1 96 ? 13.067 -17.960 -13.746 1.00 88.81 96 ASP A CA 1
ATOM 757 C C . ASP A 1 96 ? 14.591 -17.722 -13.867 1.00 88.81 96 ASP A C 1
ATOM 759 O O . ASP A 1 96 ? 15.324 -18.587 -14.354 1.00 88.81 96 ASP A O 1
ATOM 763 N N . GLY A 1 97 ? 15.084 -16.556 -13.427 1.00 87.38 97 GLY A N 1
ATOM 764 C CA . GLY A 1 97 ? 16.497 -16.181 -13.442 1.00 87.38 97 GLY A CA 1
ATOM 765 C C . GLY A 1 97 ? 17.021 -15.726 -14.806 1.00 87.38 97 GLY A C 1
ATOM 766 O O . GLY A 1 97 ? 18.236 -15.680 -15.010 1.00 87.38 97 GLY A O 1
ATOM 767 N N . LYS A 1 98 ? 16.148 -15.397 -15.763 1.00 90.75 98 LYS A N 1
ATOM 768 C CA . LYS A 1 98 ? 16.536 -14.884 -17.085 1.00 90.75 98 LYS A CA 1
ATOM 769 C C . LYS A 1 98 ? 16.502 -13.365 -17.106 1.00 90.75 98 LYS A C 1
ATOM 771 O O . LYS A 1 98 ? 15.699 -12.739 -16.429 1.00 90.75 98 LYS A O 1
ATOM 776 N N . LEU A 1 99 ? 17.367 -12.758 -17.914 1.00 91.56 99 LEU A N 1
ATOM 777 C CA . LEU A 1 99 ? 17.379 -11.306 -18.075 1.00 91.56 99 LEU A CA 1
ATOM 778 C C . LEU A 1 99 ? 16.085 -10.816 -18.731 1.00 91.56 99 LEU A C 1
ATOM 780 O O . LEU A 1 99 ? 15.722 -11.260 -19.823 1.00 91.56 99 LEU A O 1
ATOM 784 N N . ILE A 1 100 ? 15.444 -9.842 -18.093 1.00 91.94 100 ILE A N 1
ATOM 785 C CA . ILE A 1 100 ? 14.330 -9.098 -18.670 1.00 91.94 100 ILE A CA 1
ATOM 786 C C . ILE A 1 100 ? 14.907 -8.189 -19.757 1.00 91.94 100 ILE A C 1
ATOM 788 O O . ILE A 1 100 ? 15.744 -7.323 -19.500 1.00 91.94 100 ILE A O 1
ATOM 792 N N . THR A 1 101 ? 14.494 -8.440 -20.998 1.00 90.12 101 THR A N 1
ATOM 793 C CA . THR A 1 101 ? 14.980 -7.719 -22.188 1.00 90.12 101 THR A CA 1
ATOM 794 C C . THR A 1 101 ? 14.070 -6.567 -22.605 1.00 90.12 101 THR A C 1
ATOM 796 O O . THR A 1 101 ? 14.489 -5.708 -23.379 1.00 90.12 101 THR A O 1
ATOM 799 N N . GLU A 1 102 ? 12.845 -6.539 -22.083 1.00 90.25 102 GLU A N 1
ATOM 800 C CA . GLU A 1 102 ? 11.887 -5.448 -22.249 1.00 90.25 102 GLU A CA 1
ATOM 801 C C . GLU A 1 102 ? 11.968 -4.429 -21.102 1.00 90.25 102 GLU A C 1
ATOM 803 O O . GLU A 1 102 ? 12.806 -4.544 -20.205 1.00 90.25 102 GLU A O 1
ATOM 808 N N . SER A 1 103 ? 11.104 -3.409 -21.123 1.00 91.50 103 SER A N 1
ATOM 809 C CA . SER A 1 103 ? 11.026 -2.469 -20.007 1.00 91.50 103 SER A CA 1
ATOM 810 C C . SER A 1 103 ? 10.467 -3.165 -18.758 1.00 91.50 103 SER A C 1
ATOM 812 O O . SER A 1 103 ? 9.549 -3.981 -18.835 1.00 91.50 103 SER A O 1
ATOM 814 N N . VAL A 1 104 ? 10.988 -2.811 -17.580 1.00 92.25 104 VAL A N 1
ATOM 815 C CA . VAL A 1 104 ? 10.491 -3.330 -16.289 1.00 92.25 104 VAL A CA 1
ATOM 816 C C . VAL A 1 104 ? 9.001 -3.042 -16.104 1.00 92.25 104 VAL A C 1
ATOM 818 O O . VAL A 1 104 ? 8.276 -3.850 -15.523 1.00 92.25 104 VAL A O 1
ATOM 821 N N . THR A 1 105 ? 8.553 -1.893 -16.616 1.00 93.12 105 THR A N 1
ATOM 822 C CA . THR A 1 105 ? 7.150 -1.472 -16.598 1.00 93.12 105 THR A CA 1
ATOM 823 C C . THR A 1 105 ? 6.281 -2.417 -17.418 1.00 93.12 105 THR A C 1
ATOM 825 O O . THR A 1 105 ? 5.283 -2.911 -16.901 1.00 93.12 105 THR A O 1
ATOM 828 N N . ASP A 1 106 ? 6.673 -2.733 -18.654 1.00 94.44 106 ASP A N 1
ATOM 829 C CA . ASP A 1 106 ? 5.893 -3.615 -19.529 1.00 94.44 106 ASP A CA 1
ATOM 830 C C . ASP A 1 106 ? 5.894 -5.062 -19.033 1.00 94.44 106 ASP A C 1
ATOM 832 O O . ASP A 1 106 ? 4.840 -5.699 -19.009 1.00 94.44 106 ASP A O 1
ATOM 836 N N . TYR A 1 107 ? 7.047 -5.554 -18.574 1.00 95.50 107 TYR A N 1
ATOM 837 C CA . TYR A 1 107 ? 7.167 -6.876 -17.959 1.00 95.50 107 TYR A CA 1
ATOM 838 C C . TYR A 1 107 ? 6.245 -7.008 -16.739 1.00 95.50 107 TYR A C 1
ATOM 840 O O . TYR A 1 107 ? 5.424 -7.922 -16.659 1.00 95.50 107 TYR A O 1
ATOM 848 N N . SER A 1 108 ? 6.312 -6.045 -15.816 1.00 95.69 108 SER A N 1
ATOM 849 C CA . SER A 1 108 ? 5.481 -6.063 -14.610 1.00 95.69 108 SER A CA 1
ATOM 850 C C . SER A 1 108 ? 3.996 -5.892 -14.934 1.00 95.69 108 SER A C 1
ATOM 852 O O . SER A 1 108 ? 3.171 -6.601 -14.365 1.00 95.69 108 SER A O 1
ATOM 854 N N . ARG A 1 109 ? 3.640 -5.018 -15.887 1.00 96.25 109 ARG A N 1
ATOM 855 C CA . ARG A 1 109 ? 2.261 -4.850 -16.373 1.00 96.25 109 ARG A CA 1
ATOM 856 C C . ARG A 1 109 ? 1.693 -6.168 -16.895 1.00 96.25 109 ARG A C 1
ATOM 858 O O . ARG A 1 109 ? 0.576 -6.522 -16.531 1.00 96.25 109 ARG A O 1
ATOM 865 N N . LYS A 1 110 ? 2.445 -6.906 -17.718 1.00 96.44 110 LYS A N 1
ATOM 866 C CA . LYS A 1 110 ? 2.019 -8.218 -18.236 1.00 96.44 110 LYS A CA 1
ATOM 867 C C . LYS A 1 110 ? 1.760 -9.218 -17.114 1.00 96.44 110 LYS A C 1
ATOM 869 O O . LYS A 1 110 ? 0.761 -9.926 -17.172 1.00 96.44 110 LYS A O 1
ATOM 874 N N . ASN A 1 111 ? 2.618 -9.245 -16.097 1.00 96.00 111 ASN A N 1
ATOM 875 C CA . ASN A 1 111 ? 2.460 -10.145 -14.955 1.00 96.00 111 ASN A CA 1
ATOM 876 C C . ASN A 1 111 ? 1.240 -9.772 -14.099 1.00 96.00 111 ASN A C 1
ATOM 878 O O . ASN A 1 111 ? 0.460 -10.654 -13.751 1.00 96.00 111 ASN A O 1
ATOM 882 N N . ILE A 1 112 ? 1.014 -8.476 -13.840 1.00 96.88 112 ILE A N 1
ATOM 883 C CA . ILE A 1 112 ? -0.185 -8.010 -13.124 1.00 96.88 112 ILE A CA 1
ATOM 884 C C . ILE A 1 112 ? -1.448 -8.371 -13.909 1.00 96.88 112 ILE A C 1
ATOM 886 O O . ILE A 1 112 ? -2.366 -8.940 -13.333 1.00 96.88 112 ILE A O 1
ATOM 890 N N . LEU A 1 113 ? -1.493 -8.089 -15.217 1.00 97.00 113 LEU A N 1
ATOM 891 C CA . LEU A 1 113 ? -2.651 -8.394 -16.068 1.00 97.00 113 LEU A CA 1
ATOM 892 C C . LEU A 1 113 ? -2.868 -9.900 -16.278 1.00 97.00 113 LEU A C 1
ATOM 894 O O . LEU A 1 113 ? -3.985 -10.322 -16.571 1.00 97.00 113 LEU A O 1
ATOM 898 N N . GLY A 1 114 ? -1.815 -10.709 -16.142 1.00 95.38 114 GLY A N 1
ATOM 899 C CA . GLY A 1 1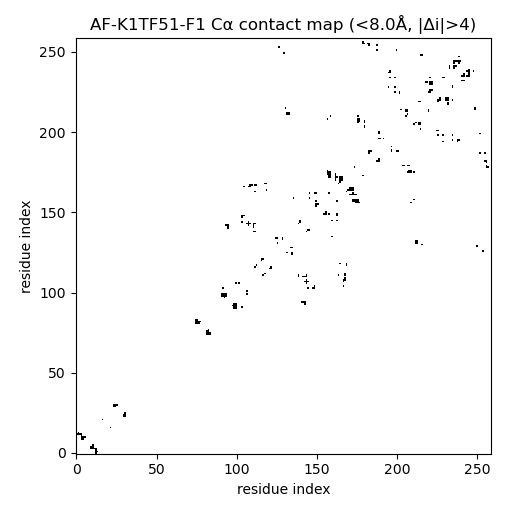14 ? -1.901 -12.167 -16.180 1.00 95.38 114 GLY A CA 1
ATOM 900 C C . GLY A 1 114 ? -2.642 -12.751 -14.976 1.00 95.38 114 GLY A C 1
ATOM 901 O O . GLY A 1 114 ? -3.401 -13.701 -15.146 1.00 95.38 114 GLY A O 1
ATOM 902 N N . GLU A 1 115 ? -2.457 -12.167 -13.789 1.00 95.44 115 GLU A N 1
ATOM 903 C CA . GLU A 1 115 ? -3.161 -12.564 -12.558 1.00 95.44 115 GLU A CA 1
ATOM 904 C C . GLU A 1 115 ? -4.521 -11.852 -12.435 1.00 95.44 115 GLU A C 1
ATOM 906 O O . GLU A 1 115 ? -5.562 -12.464 -12.201 1.00 95.44 115 GLU A O 1
ATOM 911 N N . TYR A 1 116 ? -4.537 -10.544 -12.689 1.00 96.50 116 TYR A N 1
ATOM 912 C CA . TYR A 1 116 ? -5.700 -9.675 -12.582 1.00 96.50 116 TYR A CA 1
ATOM 913 C C . TYR A 1 116 ? -5.966 -8.980 -13.922 1.00 96.50 116 TYR A C 1
ATOM 915 O O . TYR A 1 116 ? -5.516 -7.869 -14.181 1.00 96.50 116 TYR A O 1
ATOM 923 N N . ALA A 1 117 ? -6.752 -9.619 -14.788 1.00 95.31 117 ALA A N 1
ATOM 924 C CA . ALA A 1 117 ? -7.006 -9.121 -16.146 1.00 95.31 117 ALA A CA 1
ATOM 925 C C . ALA A 1 117 ? -7.697 -7.745 -16.208 1.00 95.31 117 ALA A C 1
ATOM 927 O O . ALA A 1 117 ? -7.636 -7.055 -17.225 1.00 95.31 117 ALA A O 1
ATOM 928 N N . THR A 1 118 ? -8.400 -7.352 -15.145 1.00 96.44 118 THR A N 1
ATOM 929 C CA . THR A 1 118 ? -9.143 -6.089 -15.072 1.00 96.44 118 THR A CA 1
ATOM 930 C C . THR A 1 118 ? -8.934 -5.396 -13.733 1.00 96.44 118 THR A C 1
ATOM 932 O O . THR A 1 118 ? -8.711 -6.044 -12.704 1.00 96.44 118 THR A O 1
ATOM 935 N N . LEU A 1 119 ? -9.124 -4.074 -13.720 1.00 94.81 119 LEU A N 1
ATOM 936 C CA . LEU A 1 119 ? -9.135 -3.309 -12.477 1.00 94.81 119 LEU A CA 1
ATOM 937 C C . LEU A 1 119 ? -10.162 -3.878 -11.488 1.00 94.81 119 LEU A C 1
ATOM 939 O O . LEU A 1 119 ? -9.845 -4.051 -10.320 1.00 94.81 119 LEU A O 1
ATOM 943 N N . ASP A 1 120 ? -11.361 -4.245 -11.946 1.00 94.69 120 ASP A N 1
ATOM 944 C CA . ASP A 1 120 ? -12.393 -4.805 -11.068 1.00 94.69 120 ASP A CA 1
ATOM 945 C C . ASP A 1 120 ? -11.979 -6.140 -10.437 1.00 94.69 120 ASP A C 1
ATOM 947 O O . ASP A 1 120 ? -12.280 -6.374 -9.266 1.00 94.69 120 ASP A O 1
ATOM 951 N N . SER A 1 121 ? -11.284 -7.018 -11.173 1.00 96.19 121 SER A N 1
ATOM 952 C CA . SER A 1 121 ? -10.747 -8.257 -10.589 1.00 96.19 121 SER A CA 1
ATOM 953 C C . SER A 1 121 ? -9.710 -7.966 -9.508 1.00 96.19 121 SER A C 1
ATOM 955 O O . SER A 1 121 ? -9.783 -8.564 -8.436 1.00 96.19 121 SER A O 1
ATOM 957 N N . PHE A 1 122 ? -8.820 -7.000 -9.749 1.00 96.00 122 PHE A N 1
ATOM 958 C CA . PHE A 1 122 ? -7.835 -6.579 -8.758 1.00 96.00 122 PHE A CA 1
ATOM 959 C C . PHE A 1 122 ? -8.499 -5.952 -7.529 1.00 96.00 122 PHE A C 1
ATOM 961 O O . PHE A 1 122 ? -8.207 -6.349 -6.409 1.00 96.00 122 PHE A O 1
ATOM 968 N N . LEU A 1 123 ? -9.457 -5.038 -7.713 1.00 93.81 123 LEU A N 1
ATOM 969 C CA . LEU A 1 123 ? -10.180 -4.401 -6.610 1.00 93.81 123 LEU A CA 1
ATOM 970 C C . LEU A 1 123 ? -10.961 -5.412 -5.768 1.00 93.81 123 LEU A C 1
ATOM 972 O O . LEU A 1 123 ? -11.046 -5.252 -4.552 1.00 93.81 123 LEU A O 1
ATOM 976 N N . ARG A 1 124 ? -11.551 -6.443 -6.383 1.00 93.31 124 ARG A N 1
ATOM 977 C CA . ARG A 1 124 ? -12.243 -7.503 -5.637 1.00 93.31 124 ARG A CA 1
ATOM 978 C C . ARG A 1 124 ? -11.267 -8.286 -4.774 1.00 93.31 124 ARG A C 1
ATOM 980 O O . ARG A 1 124 ? -11.527 -8.388 -3.581 1.00 93.31 124 ARG A O 1
ATOM 987 N N . ALA A 1 125 ? -10.166 -8.764 -5.355 1.00 94.00 125 ALA A N 1
ATOM 988 C CA . ALA A 1 125 ? -9.128 -9.485 -4.622 1.00 94.00 125 ALA A CA 1
ATOM 989 C C . ALA A 1 125 ? -8.543 -8.618 -3.498 1.00 94.00 125 ALA A C 1
ATOM 991 O O . ALA A 1 125 ? -8.547 -9.017 -2.333 1.00 94.00 125 ALA A O 1
ATOM 992 N N . TRP A 1 126 ? -8.177 -7.374 -3.826 1.00 93.44 126 TRP A N 1
ATOM 993 C CA . TRP A 1 126 ? -7.669 -6.398 -2.870 1.00 93.44 126 TRP A CA 1
ATOM 994 C C . TRP A 1 126 ? -8.622 -6.178 -1.711 1.00 93.44 126 TRP A C 1
ATOM 996 O O . TRP A 1 126 ? -8.187 -6.174 -0.571 1.00 93.44 126 TRP A O 1
ATOM 1006 N N . ASN A 1 127 ? -9.924 -6.024 -1.953 1.00 89.56 127 ASN A N 1
ATOM 1007 C CA . ASN A 1 127 ? -10.887 -5.771 -0.882 1.00 89.56 127 ASN A CA 1
ATOM 1008 C C . ASN A 1 127 ? -11.295 -7.028 -0.099 1.00 89.56 127 ASN A C 1
ATOM 1010 O O . ASN A 1 127 ? -11.689 -6.891 1.061 1.00 89.56 127 ASN A O 1
ATOM 1014 N N . SER A 1 128 ? -11.220 -8.221 -0.698 1.00 89.81 128 SER A N 1
ATOM 1015 C CA . SER A 1 128 ? -11.562 -9.479 -0.025 1.00 89.81 128 SER A CA 1
ATOM 1016 C C . SER A 1 128 ? -10.456 -10.000 0.881 1.00 89.81 128 SER A C 1
ATOM 1018 O O . SER A 1 128 ? -10.764 -10.656 1.873 1.00 89.81 128 SER A O 1
ATOM 1020 N N . GLU A 1 129 ? -9.195 -9.718 0.552 1.00 90.56 129 GLU A N 1
ATOM 1021 C CA . GLU A 1 129 ? -8.059 -10.265 1.288 1.00 90.56 129 GLU A CA 1
ATOM 1022 C C . GLU A 1 129 ? -7.919 -9.635 2.677 1.00 90.56 129 GLU A C 1
ATOM 1024 O O . GLU A 1 129 ? -8.075 -8.420 2.847 1.00 90.56 129 GLU A O 1
ATOM 1029 N N . GLU A 1 130 ? -7.610 -10.447 3.688 1.00 84.69 130 GLU A N 1
ATOM 1030 C CA . GLU A 1 130 ? -7.469 -9.941 5.058 1.00 84.69 130 GLU A CA 1
ATOM 1031 C C . GLU A 1 130 ? -6.172 -9.158 5.252 1.00 84.69 130 GLU A C 1
ATOM 1033 O O . GLU A 1 130 ? -6.156 -8.194 6.015 1.00 84.69 130 GLU A O 1
ATOM 1038 N N . LYS A 1 131 ? -5.106 -9.574 4.561 1.00 88.81 131 LYS A N 1
ATOM 1039 C CA . LYS A 1 131 ? -3.793 -8.933 4.584 1.00 88.81 131 LYS A CA 1
ATOM 1040 C C . LYS A 1 131 ? -3.415 -8.474 3.188 1.00 88.81 131 LYS A C 1
ATOM 1042 O O . LYS A 1 131 ? -3.143 -9.302 2.321 1.00 88.81 131 LYS A O 1
ATOM 1047 N N . LYS A 1 132 ? -3.337 -7.165 2.964 1.00 89.62 132 LYS A N 1
ATOM 1048 C CA . LYS A 1 132 ? -2.957 -6.608 1.654 1.00 89.62 132 LYS A CA 1
ATOM 1049 C C . LYS A 1 132 ? -1.546 -7.013 1.261 1.00 89.62 132 LYS A C 1
ATOM 1051 O O . LYS A 1 132 ? -1.267 -7.172 0.076 1.00 89.62 132 LYS A O 1
ATOM 1056 N N . GLN A 1 133 ? -0.702 -7.277 2.257 1.00 89.50 133 GLN A N 1
ATOM 1057 C CA . GLN A 1 133 ? 0.638 -7.776 2.011 1.00 89.50 133 GLN A CA 1
ATOM 1058 C C . GLN A 1 133 ? 0.661 -9.111 1.263 1.00 89.50 133 GLN A C 1
ATOM 1060 O O . GLN A 1 133 ? 1.537 -9.303 0.433 1.00 89.50 133 GLN A O 1
ATOM 1065 N N . ALA A 1 134 ? -0.328 -9.987 1.464 1.00 92.19 134 ALA A N 1
ATOM 1066 C CA . ALA A 1 134 ? -0.373 -11.267 0.760 1.00 92.19 134 ALA A CA 1
ATOM 1067 C C . ALA A 1 134 ? -0.494 -11.090 -0.765 1.00 92.19 134 ALA A C 1
ATOM 1069 O O . ALA A 1 134 ? 0.148 -11.814 -1.516 1.00 92.19 134 ALA A O 1
ATOM 1070 N N . ILE A 1 135 ? -1.253 -10.087 -1.223 1.00 93.75 135 ILE A N 1
ATOM 1071 C CA . ILE A 1 135 ? -1.382 -9.772 -2.656 1.00 93.75 135 ILE A CA 1
ATOM 1072 C C . ILE A 1 135 ? -0.084 -9.173 -3.197 1.00 93.75 135 ILE A C 1
ATOM 1074 O O . ILE A 1 135 ? 0.314 -9.458 -4.323 1.00 93.75 135 ILE A O 1
ATOM 1078 N N . ILE A 1 136 ? 0.577 -8.327 -2.403 1.00 93.06 136 ILE A N 1
ATOM 1079 C CA . ILE A 1 136 ? 1.871 -7.741 -2.767 1.00 93.06 136 ILE A CA 1
ATOM 1080 C C . ILE A 1 136 ? 2.917 -8.850 -2.932 1.00 93.06 136 ILE A C 1
ATOM 1082 O O . ILE A 1 136 ? 3.603 -8.882 -3.953 1.00 93.06 136 ILE A O 1
ATOM 1086 N N . ASP A 1 137 ? 3.000 -9.765 -1.966 1.00 92.62 137 ASP A N 1
ATOM 1087 C CA . ASP A 1 137 ? 3.922 -10.902 -1.982 1.00 92.62 137 ASP A CA 1
ATOM 1088 C C . ASP A 1 137 ? 3.637 -11.821 -3.179 1.00 92.62 137 ASP A C 1
ATOM 1090 O O . ASP A 1 137 ? 4.549 -12.154 -3.934 1.00 92.62 137 ASP A O 1
ATOM 1094 N N . GLU A 1 138 ? 2.367 -12.154 -3.428 1.00 94.62 138 GLU A N 1
ATOM 1095 C CA . GLU A 1 138 ? 1.955 -12.960 -4.582 1.00 94.62 138 GLU A CA 1
ATOM 1096 C C . GLU A 1 138 ? 2.383 -12.313 -5.907 1.00 94.62 138 GLU A C 1
ATOM 1098 O O . GLU A 1 138 ? 2.983 -12.963 -6.765 1.00 94.62 138 GLU A O 1
ATOM 1103 N N . LEU A 1 139 ? 2.128 -11.014 -6.083 1.00 94.88 139 LEU A N 1
ATOM 1104 C CA . LEU A 1 139 ? 2.544 -10.297 -7.286 1.00 94.88 139 LEU A CA 1
ATOM 1105 C C . LEU A 1 139 ? 4.071 -10.297 -7.438 1.00 94.88 139 LEU A C 1
ATOM 1107 O O . LEU A 1 139 ? 4.573 -10.487 -8.549 1.00 94.88 139 LEU A O 1
ATOM 1111 N N . GLN A 1 140 ? 4.825 -10.138 -6.349 1.00 93.75 140 GLN A N 1
ATOM 1112 C CA . GLN A 1 140 ? 6.286 -10.237 -6.381 1.00 93.75 140 GLN A CA 1
ATOM 1113 C C . GLN A 1 140 ? 6.756 -11.633 -6.812 1.00 93.75 140 GLN A C 1
ATOM 1115 O O . GLN A 1 140 ? 7.614 -11.738 -7.691 1.00 93.75 140 GLN A O 1
ATOM 1120 N N . GLU A 1 141 ? 6.153 -12.702 -6.285 1.00 93.38 141 GLU A N 1
ATOM 1121 C CA . GLU A 1 141 ? 6.434 -14.088 -6.688 1.00 93.38 141 GLU A CA 1
ATOM 1122 C C . GLU A 1 141 ? 6.109 -14.347 -8.168 1.00 93.38 141 GLU A C 1
ATOM 1124 O O . GLU A 1 141 ? 6.810 -15.092 -8.859 1.00 93.38 141 GLU A O 1
ATOM 1129 N N . ARG A 1 142 ? 5.081 -13.677 -8.700 1.00 92.94 142 ARG A N 1
ATOM 1130 C CA . ARG A 1 142 ? 4.725 -13.694 -10.128 1.00 92.94 142 ARG A CA 1
ATOM 1131 C C . ARG A 1 142 ? 5.656 -12.855 -11.005 1.00 92.94 142 ARG A C 1
ATOM 1133 O O . ARG A 1 142 ? 5.497 -12.854 -12.225 1.00 92.94 142 ARG A O 1
ATOM 1140 N N . GLY A 1 143 ? 6.646 -12.182 -10.424 1.00 91.88 143 GLY A N 1
ATOM 1141 C CA . GLY A 1 143 ? 7.624 -11.378 -11.146 1.00 91.88 143 GLY A CA 1
ATOM 1142 C C . GLY A 1 143 ? 7.217 -9.916 -11.313 1.00 91.88 143 GLY A C 1
ATOM 1143 O O . GLY A 1 143 ? 7.650 -9.275 -12.264 1.00 91.88 143 GLY A O 1
ATOM 1144 N N . VAL A 1 144 ? 6.379 -9.360 -10.443 1.00 95.19 144 VAL A N 1
ATOM 1145 C CA . VAL A 1 144 ? 6.132 -7.912 -10.409 1.00 95.19 144 VAL A CA 1
ATOM 1146 C C . VAL A 1 144 ? 7.241 -7.238 -9.605 1.00 95.19 144 VAL A C 1
ATOM 1148 O O . VAL A 1 144 ? 7.367 -7.420 -8.396 1.00 95.19 144 VAL A O 1
ATOM 1151 N N . LEU A 1 145 ? 8.055 -6.424 -10.275 1.00 92.94 145 LEU A N 1
ATOM 1152 C CA . LEU A 1 145 ? 9.237 -5.798 -9.679 1.00 92.94 145 LEU A CA 1
ATOM 1153 C C . LEU A 1 145 ? 8.889 -4.454 -9.017 1.00 92.94 145 LEU A C 1
ATOM 1155 O O . LEU A 1 145 ? 9.339 -3.402 -9.468 1.00 92.94 145 LEU A O 1
ATOM 1159 N N . LEU A 1 146 ? 8.083 -4.476 -7.949 1.00 91.75 146 LEU A N 1
ATOM 1160 C CA . LEU A 1 146 ? 7.539 -3.262 -7.314 1.00 91.75 146 LEU A CA 1
ATOM 1161 C C . LEU A 1 146 ? 8.603 -2.239 -6.895 1.00 91.75 146 LEU A C 1
ATOM 1163 O O . LEU A 1 146 ? 8.432 -1.052 -7.154 1.00 91.75 146 LEU A O 1
ATOM 1167 N N . GLU A 1 147 ? 9.724 -2.676 -6.317 1.00 89.56 147 GLU A N 1
ATOM 1168 C CA . GLU A 1 147 ? 10.808 -1.763 -5.920 1.00 89.56 147 GLU A CA 1
ATOM 1169 C C . GLU A 1 147 ? 11.432 -1.054 -7.133 1.00 89.56 147 GLU A C 1
ATOM 1171 O O . GLU A 1 147 ? 11.679 0.150 -7.105 1.00 89.56 147 GLU A O 1
ATOM 1176 N N . ALA A 1 148 ? 11.626 -1.777 -8.238 1.00 91.06 148 ALA A N 1
ATOM 1177 C CA . ALA A 1 148 ? 12.141 -1.197 -9.474 1.00 91.06 148 ALA A CA 1
ATOM 1178 C C . ALA A 1 148 ? 11.140 -0.208 -10.090 1.00 91.06 148 ALA A C 1
ATOM 1180 O O . ALA A 1 148 ? 11.521 0.879 -10.519 1.00 91.06 148 ALA A O 1
ATOM 1181 N N . LEU A 1 149 ? 9.849 -0.552 -10.083 1.00 92.38 149 LEU A N 1
ATOM 1182 C CA . LEU A 1 149 ? 8.780 0.341 -10.535 1.00 92.38 149 LEU A CA 1
ATOM 1183 C C . LEU A 1 149 ? 8.711 1.615 -9.687 1.00 92.38 149 LEU A C 1
ATOM 1185 O O . LEU A 1 149 ? 8.561 2.705 -10.233 1.00 92.38 149 LEU A O 1
ATOM 1189 N N . ARG A 1 150 ? 8.875 1.497 -8.366 1.00 90.44 150 ARG A N 1
ATOM 1190 C CA . ARG A 1 150 ? 8.906 2.626 -7.428 1.00 90.44 150 ARG A CA 1
ATOM 1191 C C . ARG A 1 150 ? 10.078 3.565 -7.707 1.00 90.44 150 ARG A C 1
ATOM 1193 O O . ARG A 1 150 ? 9.909 4.780 -7.663 1.00 90.44 150 ARG A O 1
ATOM 1200 N N . GLN A 1 151 ? 11.249 3.014 -8.020 1.00 87.88 151 GLN A N 1
ATOM 1201 C CA . GLN A 1 151 ? 12.422 3.801 -8.407 1.00 87.88 151 GLN A CA 1
ATOM 1202 C C . GLN A 1 151 ? 12.195 4.539 -9.730 1.00 87.88 151 GLN A C 1
ATOM 1204 O O . GLN A 1 151 ? 12.474 5.731 -9.810 1.00 87.88 151 GLN A O 1
ATOM 1209 N N . ILE A 1 152 ? 11.623 3.864 -10.734 1.00 87.25 152 ILE A N 1
ATOM 1210 C CA . ILE A 1 152 ? 11.292 4.466 -12.037 1.00 87.25 152 ILE A CA 1
ATOM 1211 C C . ILE A 1 152 ? 10.247 5.579 -11.889 1.00 87.25 152 ILE A C 1
ATOM 1213 O O . ILE A 1 152 ? 10.365 6.617 -12.533 1.00 87.25 152 ILE A O 1
ATOM 1217 N N . ALA A 1 153 ? 9.245 5.391 -11.025 1.00 87.50 153 ALA A N 1
ATOM 1218 C CA . ALA A 1 153 ? 8.221 6.398 -10.756 1.00 87.50 153 ALA A CA 1
ATOM 1219 C C . ALA A 1 153 ? 8.777 7.657 -10.063 1.00 87.50 153 ALA A C 1
ATOM 1221 O O . ALA A 1 153 ? 8.098 8.681 -10.028 1.00 87.50 153 ALA A O 1
ATOM 1222 N N . GLY A 1 154 ? 9.980 7.592 -9.479 1.00 86.94 154 GLY A N 1
ATOM 1223 C CA . GLY A 1 154 ? 10.647 8.730 -8.841 1.00 86.94 154 GLY A CA 1
ATOM 1224 C C . GLY A 1 154 ? 9.971 9.242 -7.563 1.00 86.94 154 GLY A C 1
ATOM 1225 O O . GLY A 1 154 ? 10.435 10.217 -6.979 1.00 86.94 154 GLY A O 1
ATOM 1226 N N . ASN A 1 155 ? 8.896 8.596 -7.100 1.00 87.62 155 ASN A N 1
ATOM 1227 C CA . ASN A 1 155 ? 8.134 9.012 -5.928 1.00 87.62 155 ASN A CA 1
ATOM 1228 C C . ASN A 1 155 ? 7.891 7.825 -4.983 1.00 87.62 155 ASN A C 1
ATOM 1230 O O . ASN A 1 155 ? 7.053 6.956 -5.229 1.00 87.62 155 ASN A O 1
ATOM 1234 N N . LYS A 1 156 ? 8.625 7.813 -3.865 1.00 86.50 156 LYS A N 1
ATOM 1235 C CA . LYS A 1 156 ? 8.545 6.763 -2.837 1.00 86.50 156 LYS A CA 1
ATOM 1236 C C . LYS A 1 156 ? 7.273 6.844 -1.991 1.00 86.50 156 LYS A C 1
ATOM 1238 O O . LYS A 1 156 ? 6.951 5.868 -1.314 1.00 86.50 156 LYS A O 1
ATOM 1243 N N . ASP A 1 157 ? 6.549 7.956 -2.055 1.00 90.88 157 ASP A N 1
ATOM 1244 C CA . ASP A 1 157 ? 5.348 8.188 -1.256 1.00 90.88 157 ASP A CA 1
ATOM 1245 C C . ASP A 1 157 ? 4.087 7.613 -1.905 1.00 90.88 157 ASP A C 1
ATOM 1247 O O . ASP A 1 157 ? 3.059 7.511 -1.233 1.00 90.88 157 ASP A O 1
ATOM 1251 N N . ILE A 1 158 ? 4.162 7.194 -3.177 1.00 93.44 158 ILE A N 1
ATOM 1252 C CA . ILE A 1 158 ? 3.091 6.455 -3.862 1.00 93.44 158 ILE A CA 1
ATOM 1253 C C . ILE A 1 158 ? 2.814 5.148 -3.108 1.00 93.44 158 ILE A C 1
ATOM 1255 O O . ILE A 1 158 ? 3.738 4.403 -2.764 1.00 93.44 158 ILE A O 1
ATOM 1259 N N . ASP A 1 159 ? 1.542 4.865 -2.832 1.00 92.94 159 ASP A N 1
ATOM 1260 C CA . ASP A 1 159 ? 1.142 3.601 -2.207 1.00 92.94 159 ASP A CA 1
ATOM 1261 C C . ASP A 1 159 ? 1.340 2.425 -3.181 1.00 92.94 159 ASP A C 1
ATOM 1263 O O . ASP A 1 159 ? 1.154 2.585 -4.386 1.00 92.94 159 ASP A O 1
ATOM 1267 N N . ASP A 1 160 ? 1.703 1.234 -2.691 1.00 92.50 160 ASP A N 1
ATOM 1268 C CA . ASP A 1 160 ? 1.867 0.049 -3.553 1.00 92.50 160 ASP A CA 1
ATOM 1269 C C . ASP A 1 160 ? 0.599 -0.261 -4.357 1.00 92.50 160 ASP A C 1
ATOM 1271 O O . ASP A 1 160 ? 0.681 -0.578 -5.544 1.00 92.50 160 ASP A O 1
ATOM 1275 N N . PHE A 1 161 ? -0.578 -0.098 -3.748 1.00 94.50 161 PHE A N 1
ATOM 1276 C CA . PHE A 1 161 ? -1.856 -0.257 -4.434 1.00 94.50 161 PHE A CA 1
ATOM 1277 C C . PHE A 1 161 ? -1.985 0.698 -5.624 1.00 94.50 161 PHE A C 1
ATOM 1279 O O . PHE A 1 161 ? -2.394 0.290 -6.713 1.00 94.50 161 PHE A O 1
ATOM 1286 N N . ASP A 1 162 ? -1.632 1.969 -5.426 1.00 95.19 162 ASP A N 1
ATOM 1287 C CA . ASP A 1 162 ? -1.704 2.998 -6.462 1.00 95.19 162 ASP A CA 1
ATOM 1288 C C . ASP A 1 162 ? -0.658 2.795 -7.547 1.00 95.19 162 ASP A C 1
ATOM 1290 O O . ASP A 1 162 ? -0.959 2.999 -8.721 1.00 95.19 162 ASP A O 1
ATOM 1294 N N . LEU A 1 163 ? 0.543 2.347 -7.180 1.00 95.06 163 LEU A N 1
ATOM 1295 C CA . LEU A 1 163 ? 1.586 1.990 -8.133 1.00 95.06 163 LEU A CA 1
ATOM 1296 C C . LEU A 1 163 ? 1.119 0.842 -9.034 1.00 95.06 163 LEU A C 1
ATOM 1298 O O . LEU A 1 163 ? 1.205 0.947 -10.255 1.00 95.06 163 LEU A O 1
ATOM 1302 N N . ILE A 1 164 ? 0.552 -0.220 -8.454 1.00 95.44 164 ILE A N 1
ATOM 1303 C CA . ILE A 1 164 ? -0.021 -1.343 -9.211 1.00 95.44 164 ILE A CA 1
ATOM 1304 C C . ILE A 1 164 ? -1.143 -0.844 -10.127 1.00 95.44 164 ILE A C 1
ATOM 1306 O O . ILE A 1 164 ? -1.157 -1.163 -11.318 1.00 95.44 164 ILE A O 1
ATOM 1310 N N . CYS A 1 165 ? -2.055 -0.019 -9.602 1.00 95.69 165 CYS A N 1
ATOM 1311 C CA . CYS A 1 165 ? -3.165 0.520 -10.383 1.00 95.69 165 CYS A CA 1
ATOM 1312 C C . CYS A 1 165 ? -2.700 1.401 -11.548 1.00 95.69 165 CYS A C 1
ATOM 1314 O O . CYS A 1 165 ? -3.276 1.341 -12.635 1.00 95.69 165 CYS A O 1
ATOM 1316 N N . HIS A 1 166 ? -1.669 2.213 -11.327 1.00 94.81 166 HIS A N 1
ATOM 1317 C CA . HIS A 1 166 ? -1.092 3.085 -12.337 1.00 94.81 166 HIS A CA 1
ATOM 1318 C C . HIS A 1 166 ? -0.437 2.287 -13.462 1.00 94.81 166 HIS A C 1
ATOM 1320 O O . HIS A 1 166 ? -0.707 2.535 -14.633 1.00 94.81 166 HIS A O 1
ATOM 1326 N N . ILE A 1 167 ? 0.371 1.286 -13.111 1.00 94.44 167 ILE A N 1
ATOM 1327 C CA . ILE A 1 167 ? 1.133 0.496 -14.082 1.00 94.44 167 ILE A CA 1
ATOM 1328 C C . ILE A 1 167 ? 0.222 -0.417 -14.909 1.00 94.44 167 ILE A C 1
ATOM 1330 O O . ILE A 1 167 ? 0.415 -0.539 -16.121 1.00 94.44 167 ILE A O 1
ATOM 1334 N N . ALA A 1 168 ? -0.758 -1.063 -14.274 1.00 95.75 168 ALA A N 1
ATOM 1335 C CA . ALA A 1 168 ? -1.596 -2.063 -14.932 1.00 95.75 168 ALA A CA 1
ATOM 1336 C C . ALA A 1 168 ? -2.852 -1.494 -15.603 1.00 95.75 168 ALA A C 1
ATOM 1338 O O . ALA A 1 168 ? -3.305 -2.057 -16.598 1.00 95.75 168 ALA A O 1
ATOM 1339 N N . TYR A 1 169 ? -3.417 -0.404 -15.077 1.00 95.06 169 TYR A N 1
ATOM 1340 C CA . TYR A 1 169 ? -4.744 0.084 -15.477 1.00 95.06 169 TYR A CA 1
ATOM 1341 C C . TYR A 1 169 ? -4.786 1.587 -15.781 1.00 95.06 169 TYR A C 1
ATOM 1343 O O . TYR A 1 169 ? -5.876 2.166 -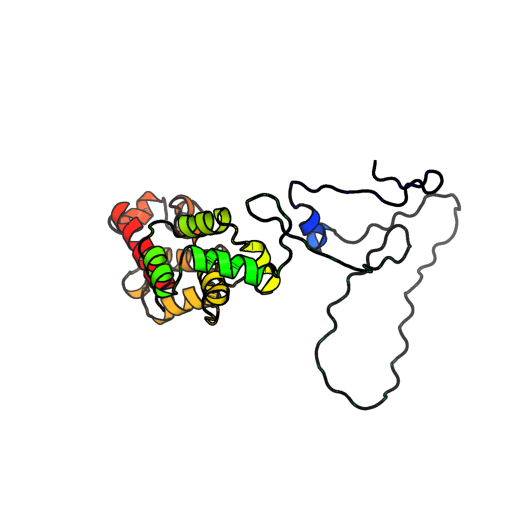15.811 1.00 95.06 169 TYR A O 1
ATOM 1351 N N . ASP A 1 170 ? -3.623 2.223 -15.959 1.00 93.12 170 ASP A N 1
ATOM 1352 C CA . ASP A 1 170 ? -3.470 3.640 -16.320 1.00 93.12 170 ASP A CA 1
ATOM 1353 C C . ASP A 1 170 ? -4.235 4.602 -15.388 1.00 93.12 170 ASP A C 1
ATOM 1355 O O . ASP A 1 170 ? -4.746 5.650 -15.794 1.00 93.12 170 ASP A O 1
ATOM 1359 N N . LYS A 1 171 ? -4.340 4.251 -14.101 1.00 93.00 171 LYS A N 1
ATOM 1360 C CA . LYS A 1 171 ? -4.917 5.131 -13.077 1.00 93.00 171 LYS A CA 1
ATOM 1361 C C . LYS A 1 171 ? -3.906 6.181 -12.630 1.00 93.00 171 LYS A C 1
ATOM 1363 O O . LYS A 1 171 ? -2.710 5.919 -12.571 1.00 93.00 171 LYS A O 1
ATOM 1368 N N . ALA A 1 172 ? -4.385 7.373 -12.286 1.00 91.88 172 ALA A N 1
ATOM 1369 C CA . ALA A 1 172 ? -3.543 8.362 -11.622 1.00 91.88 172 ALA A CA 1
ATOM 1370 C C . ALA A 1 172 ? -3.167 7.832 -10.222 1.00 91.88 172 ALA A C 1
ATOM 1372 O O . ALA A 1 172 ? -4.083 7.495 -9.466 1.00 91.88 172 ALA A O 1
ATOM 1373 N N . PRO A 1 173 ? -1.870 7.719 -9.883 1.00 93.06 173 PRO A N 1
ATOM 1374 C CA . PRO A 1 173 ? -1.455 7.187 -8.596 1.00 93.06 173 PRO A CA 1
ATOM 1375 C C . PRO A 1 173 ? -1.667 8.224 -7.494 1.00 93.06 173 PRO A C 1
ATOM 1377 O O . PRO A 1 173 ? -1.397 9.409 -7.690 1.00 93.06 173 PRO A O 1
ATOM 1380 N N . LEU A 1 174 ? -2.106 7.764 -6.325 1.00 94.44 174 LEU A N 1
ATOM 1381 C CA . LEU A 1 174 ? -2.125 8.553 -5.099 1.00 94.44 174 LEU A CA 1
ATOM 1382 C C . LEU A 1 174 ? -0.951 8.187 -4.185 1.00 94.44 174 LEU A C 1
ATOM 1384 O O . LEU A 1 174 ? -0.470 7.053 -4.134 1.00 94.44 174 LEU A O 1
ATOM 1388 N N . THR A 1 175 ? -0.508 9.171 -3.418 1.00 94.69 175 THR A N 1
ATOM 1389 C CA . THR A 1 175 ? 0.404 8.983 -2.293 1.00 94.69 175 THR A CA 1
ATOM 1390 C C . THR A 1 175 ? -0.330 8.435 -1.070 1.00 94.69 175 THR A C 1
ATOM 1392 O O . THR A 1 175 ? -1.530 8.657 -0.870 1.00 94.69 175 THR A O 1
ATOM 1395 N N . LYS A 1 176 ? 0.417 7.783 -0.175 1.00 94.44 176 LYS A N 1
ATOM 1396 C CA . LYS A 1 176 ? -0.083 7.344 1.141 1.00 94.44 176 LYS A CA 1
ATOM 1397 C C . LYS A 1 176 ? -0.676 8.518 1.934 1.00 94.44 176 LYS A C 1
ATOM 1399 O O . LYS A 1 176 ? -1.716 8.386 2.581 1.00 94.44 176 LYS A O 1
ATOM 1404 N N . ALA A 1 177 ? -0.057 9.696 1.832 1.00 94.38 177 ALA A N 1
ATOM 1405 C CA . ALA A 1 177 ? -0.546 10.930 2.443 1.00 94.38 177 ALA A CA 1
ATOM 1406 C C . ALA A 1 177 ? -1.911 11.363 1.888 1.00 94.38 177 ALA A C 1
ATOM 1408 O O . ALA A 1 177 ? -2.816 11.699 2.656 1.00 94.38 177 ALA A O 1
ATOM 1409 N N . GLU A 1 178 ? -2.091 11.331 0.568 1.00 94.88 178 GLU A N 1
ATOM 1410 C CA . GLU A 1 178 ? -3.367 11.659 -0.073 1.00 94.88 178 GLU A CA 1
ATOM 1411 C C . GLU A 1 178 ? -4.471 10.686 0.342 1.00 94.88 178 GLU A C 1
ATOM 1413 O O . GLU A 1 178 ? -5.556 11.136 0.720 1.00 94.88 178 GLU A O 1
ATOM 1418 N N . ARG A 1 179 ? -4.189 9.377 0.384 1.00 94.50 179 ARG A N 1
ATOM 1419 C CA . ARG A 1 179 ? -5.151 8.376 0.873 1.00 94.50 179 ARG A CA 1
ATOM 1420 C C . ARG A 1 179 ? -5.569 8.626 2.315 1.00 94.50 179 ARG A C 1
ATOM 1422 O O . ARG A 1 179 ? -6.764 8.715 2.599 1.00 94.50 179 ARG A O 1
ATOM 1429 N N . ALA A 1 180 ? -4.613 8.818 3.220 1.00 94.50 180 ALA A N 1
ATOM 1430 C CA . ALA A 1 180 ? -4.915 9.107 4.620 1.00 94.50 180 ALA A CA 1
ATOM 1431 C C . ALA A 1 180 ? -5.741 10.395 4.779 1.00 94.50 180 ALA A C 1
ATOM 1433 O O . ALA A 1 180 ? -6.697 10.451 5.558 1.00 94.50 180 ALA A O 1
ATOM 1434 N N . ASN A 1 181 ? -5.420 11.430 4.002 1.00 94.31 181 ASN A N 1
ATOM 1435 C CA . ASN A 1 181 ? -6.165 12.683 4.009 1.00 94.31 181 ASN A CA 1
ATOM 1436 C C . ASN A 1 181 ? -7.583 12.527 3.450 1.00 94.31 181 ASN A C 1
ATOM 1438 O O . ASN A 1 181 ? -8.503 13.160 3.968 1.00 94.31 181 ASN A O 1
ATOM 1442 N N . ASN A 1 182 ? -7.797 11.667 2.455 1.00 94.06 182 ASN A N 1
ATOM 1443 C CA . ASN A 1 182 ? -9.133 11.362 1.948 1.00 94.06 182 ASN A CA 1
ATOM 1444 C C . ASN A 1 182 ? -10.000 10.691 3.023 1.00 94.06 182 ASN A C 1
ATOM 1446 O O . ASN A 1 182 ? -11.149 11.095 3.207 1.00 94.06 182 ASN A O 1
ATOM 1450 N N . VAL A 1 183 ? -9.439 9.771 3.817 1.00 94.56 183 VAL A N 1
ATOM 1451 C CA . VAL A 1 183 ? -10.140 9.172 4.971 1.00 94.56 183 VAL A CA 1
ATOM 1452 C C . VAL A 1 183 ? -10.555 10.238 5.986 1.00 94.56 183 VAL A C 1
ATOM 1454 O O . VAL A 1 183 ? -11.697 10.247 6.456 1.00 94.56 183 VAL A O 1
ATOM 1457 N N . ARG A 1 184 ? -9.653 11.178 6.298 1.00 93.69 184 ARG A N 1
ATOM 1458 C CA . ARG A 1 184 ? -9.953 12.300 7.203 1.00 93.69 184 ARG A CA 1
ATOM 1459 C C . ARG A 1 184 ? -11.064 13.190 6.654 1.00 93.69 184 ARG A C 1
ATOM 1461 O O . ARG A 1 184 ? -12.003 13.495 7.382 1.00 93.69 184 ARG A O 1
ATOM 1468 N N . LYS A 1 185 ? -10.997 13.558 5.371 1.00 93.38 185 LYS A N 1
ATOM 1469 C CA . LYS A 1 185 ? -12.000 14.401 4.696 1.00 93.38 185 LYS A CA 1
ATOM 1470 C C . LYS A 1 185 ? -13.387 13.760 4.662 1.00 93.38 185 LYS A C 1
ATOM 1472 O O . LYS A 1 185 ? -14.375 14.466 4.825 1.00 93.38 185 LYS A O 1
ATOM 1477 N N . ARG A 1 186 ? -13.471 12.436 4.497 1.00 93.38 186 ARG A N 1
ATOM 1478 C CA . ARG A 1 186 ? -14.739 11.683 4.563 1.00 93.38 186 ARG A CA 1
ATOM 1479 C C . ARG A 1 186 ? -15.310 11.588 5.978 1.00 93.38 186 ARG A C 1
ATOM 1481 O O . ARG A 1 186 ? -16.446 11.160 6.153 1.00 93.38 186 ARG A O 1
ATOM 1488 N N . GLY A 1 187 ? -14.536 11.972 6.992 1.00 92.06 187 GLY A N 1
ATOM 1489 C CA . GLY A 1 187 ? -14.990 11.999 8.373 1.00 92.06 187 GLY A 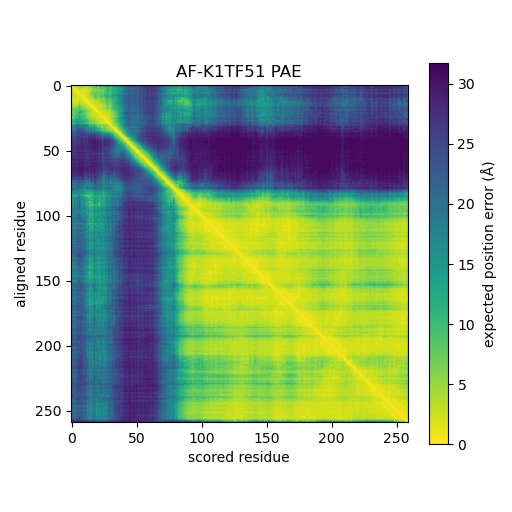CA 1
ATOM 1490 C C . GLY A 1 187 ? -15.149 10.618 9.005 1.00 92.06 187 GLY A C 1
ATOM 1491 O O . GLY A 1 187 ? -15.836 10.498 10.017 1.00 92.06 187 GLY A O 1
ATOM 1492 N N . TYR A 1 188 ? -14.509 9.577 8.454 1.00 93.12 188 TYR A N 1
ATOM 1493 C CA . TYR A 1 188 ? -14.596 8.211 8.988 1.00 93.12 188 TYR A CA 1
ATOM 1494 C C . TYR A 1 188 ? -14.241 8.148 10.481 1.00 93.12 188 TYR A C 1
ATOM 1496 O O . TYR A 1 188 ? -14.917 7.480 11.264 1.00 93.12 188 TYR A O 1
ATOM 1504 N N . LEU A 1 189 ? -13.219 8.908 10.890 1.00 93.44 189 LEU A N 1
ATOM 1505 C CA . LEU A 1 189 ? -12.748 8.951 12.273 1.00 93.44 189 LEU A CA 1
ATOM 1506 C C . LEU A 1 189 ? -13.807 9.472 13.258 1.00 93.44 189 LEU A C 1
ATOM 1508 O O . LEU A 1 189 ? -13.776 9.073 14.417 1.00 93.44 189 LEU A O 1
ATOM 1512 N N . TYR A 1 190 ? -14.765 10.297 12.818 1.00 93.50 190 TYR A N 1
ATOM 1513 C CA . TYR A 1 190 ? -15.821 10.844 13.684 1.00 93.50 190 TYR A CA 1
ATOM 1514 C C . TYR A 1 190 ? -16.870 9.805 14.105 1.00 93.50 190 TYR A C 1
ATOM 1516 O O . TYR A 1 190 ? -17.688 10.084 14.977 1.00 93.50 190 TYR A O 1
ATOM 1524 N N . LYS A 1 191 ? -16.842 8.594 13.525 1.00 92.75 191 LYS A N 1
ATOM 1525 C CA . LYS A 1 191 ? -17.608 7.438 14.028 1.00 92.75 191 LYS A CA 1
ATOM 1526 C C . LYS A 1 191 ? -17.111 6.976 15.406 1.00 92.75 191 LYS A C 1
ATOM 1528 O O . LYS A 1 191 ? -17.834 6.289 16.120 1.00 92.75 191 LYS A O 1
ATOM 1533 N N . TYR A 1 192 ? -15.882 7.345 15.762 1.00 94.19 192 TYR A N 1
ATOM 1534 C CA . TYR A 1 192 ? -15.233 7.030 17.026 1.00 94.19 192 TYR A CA 1
ATOM 1535 C C . TYR A 1 192 ? -15.0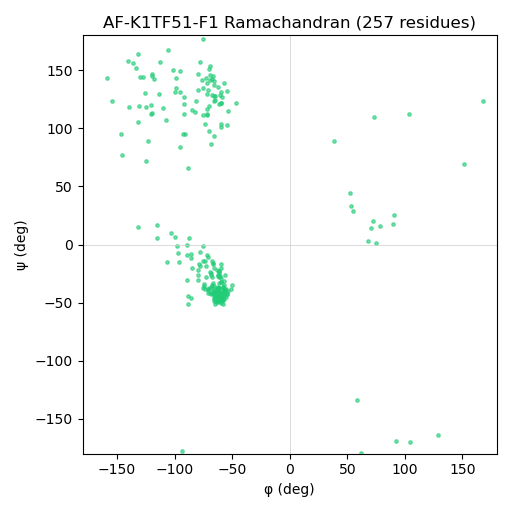47 8.309 17.843 1.00 94.19 192 TYR A C 1
ATOM 1537 O O . TYR A 1 192 ? -15.003 9.411 17.302 1.00 94.19 192 TYR A O 1
ATOM 1545 N N . SER A 1 193 ? -14.910 8.164 19.159 1.00 92.12 193 SER A N 1
ATOM 1546 C CA . SER A 1 193 ? -14.740 9.293 20.076 1.00 92.12 193 SER A CA 1
ATOM 1547 C C . SER A 1 193 ? -13.608 9.054 21.068 1.00 92.12 193 SER A C 1
ATOM 1549 O O . SER A 1 193 ? -13.346 7.912 21.460 1.00 92.12 193 SER A O 1
ATOM 1551 N N . GLY A 1 194 ? -12.986 10.140 21.527 1.00 94.06 194 GLY A N 1
ATOM 1552 C CA . GLY A 1 194 ? -11.942 10.106 22.549 1.00 94.06 194 GLY A CA 1
ATOM 1553 C C . GLY A 1 194 ? -10.754 9.244 22.125 1.00 94.06 194 GLY A C 1
ATOM 1554 O O . GLY A 1 194 ? -10.300 9.301 20.985 1.00 94.06 194 GLY A O 1
ATOM 1555 N N . LEU A 1 195 ? -10.286 8.390 23.035 1.00 93.94 195 LEU A N 1
ATOM 1556 C CA . LEU A 1 195 ? -9.063 7.610 22.840 1.00 93.94 195 LEU A CA 1
ATOM 1557 C C . LEU A 1 195 ? -9.111 6.675 21.615 1.00 93.94 195 LEU A C 1
ATOM 1559 O O . LEU A 1 195 ? -8.090 6.463 20.972 1.00 93.94 195 LEU A O 1
ATOM 1563 N N . ALA A 1 196 ? -10.282 6.133 21.255 1.00 94.31 196 ALA A N 1
ATOM 1564 C CA . ALA A 1 196 ? -10.419 5.275 20.073 1.00 94.31 196 ALA A CA 1
ATOM 1565 C C . ALA A 1 196 ? -10.155 6.049 18.770 1.00 94.31 196 ALA A C 1
ATOM 1567 O O . ALA A 1 196 ? -9.484 5.547 17.867 1.00 94.31 196 ALA A O 1
ATOM 1568 N N . GLN A 1 197 ? -10.641 7.291 18.697 1.00 96.06 197 GLN A N 1
ATOM 1569 C CA . GLN A 1 197 ? -10.415 8.178 17.560 1.00 96.06 197 GLN A CA 1
ATOM 1570 C C . GLN A 1 197 ? -8.936 8.572 17.448 1.00 96.06 197 GLN A C 1
ATOM 1572 O O . GLN A 1 197 ? -8.380 8.555 16.351 1.00 96.06 197 GLN A O 1
ATOM 1577 N N . GLU A 1 198 ? -8.286 8.875 18.575 1.00 95.62 198 GLU A N 1
ATOM 1578 C CA . GLU A 1 198 ? -6.852 9.193 18.618 1.00 95.62 198 GLU A CA 1
ATOM 1579 C C . GLU A 1 198 ? -5.986 8.019 18.146 1.00 95.62 198 GLU A C 1
ATOM 1581 O O . GLU A 1 198 ? -5.048 8.218 17.375 1.00 95.62 198 GLU A O 1
ATOM 1586 N N . VAL A 1 199 ? -6.330 6.790 18.550 1.00 95.00 199 VAL A N 1
ATOM 1587 C CA . VAL A 1 199 ? -5.644 5.571 18.097 1.00 95.00 199 VAL A CA 1
ATOM 1588 C C . VAL A 1 199 ? -5.770 5.405 16.581 1.00 95.00 199 VAL A C 1
ATOM 1590 O O . VAL A 1 199 ? -4.761 5.185 15.917 1.00 95.00 199 VAL A O 1
ATOM 1593 N N . LEU A 1 200 ? -6.972 5.544 16.011 1.00 95.06 200 LEU A N 1
ATOM 1594 C CA . LEU A 1 200 ? -7.162 5.431 14.558 1.00 95.06 200 LEU A CA 1
ATOM 1595 C C . LEU A 1 200 ? -6.464 6.558 13.787 1.00 95.06 200 LEU A C 1
ATOM 1597 O O . LEU A 1 200 ? -5.913 6.312 12.716 1.00 95.06 200 LEU A O 1
ATOM 1601 N N . SER A 1 201 ? -6.438 7.777 14.333 1.00 95.12 201 SER A N 1
ATOM 1602 C CA . SER A 1 201 ? -5.683 8.881 13.735 1.00 95.12 201 SER A CA 1
ATOM 1603 C C . SER A 1 201 ? -4.185 8.580 13.703 1.00 95.12 201 SER A C 1
ATOM 1605 O O . SER A 1 201 ? -3.557 8.765 12.666 1.00 95.12 201 SER A O 1
ATOM 1607 N N . ALA A 1 202 ? -3.628 8.064 14.803 1.00 94.75 202 ALA A N 1
ATOM 1608 C CA . ALA A 1 202 ? -2.218 7.691 14.877 1.00 94.75 202 ALA A CA 1
ATOM 1609 C C . ALA A 1 202 ? -1.870 6.507 13.956 1.00 94.75 202 ALA A C 1
ATOM 1611 O O . ALA A 1 202 ? -0.776 6.468 13.400 1.00 94.75 202 ALA A O 1
ATOM 1612 N N . LEU A 1 203 ? -2.795 5.561 13.755 1.00 94.44 203 LEU A N 1
ATOM 1613 C CA . LEU A 1 203 ? -2.634 4.490 12.764 1.00 94.44 203 LEU A CA 1
ATOM 1614 C C . LEU A 1 203 ? -2.590 5.046 11.339 1.00 94.44 203 LEU A C 1
ATOM 1616 O O . LEU A 1 203 ? -1.732 4.641 10.564 1.00 94.44 203 LEU A O 1
ATOM 1620 N N . LEU A 1 204 ? -3.451 6.010 11.001 1.00 94.25 204 LEU A N 1
ATOM 1621 C CA . LEU A 1 204 ? -3.380 6.689 9.704 1.00 94.25 204 LEU A CA 1
ATOM 1622 C C . LEU A 1 204 ? -2.057 7.432 9.513 1.00 94.25 204 LEU A C 1
ATOM 1624 O O . LEU A 1 204 ? -1.479 7.356 8.434 1.00 94.25 204 LEU A O 1
ATOM 1628 N N . ASP A 1 205 ? -1.556 8.110 10.546 1.00 93.38 205 ASP A N 1
ATOM 1629 C CA . ASP A 1 205 ? -0.243 8.764 10.488 1.00 93.38 205 ASP A CA 1
ATOM 1630 C C . ASP A 1 205 ? 0.886 7.752 10.270 1.00 93.38 205 ASP A C 1
ATOM 1632 O O . ASP A 1 205 ? 1.821 8.012 9.514 1.00 93.38 205 ASP A O 1
ATOM 1636 N N . LYS A 1 206 ? 0.800 6.566 10.880 1.00 92.12 206 LYS A N 1
ATOM 1637 C CA . LYS A 1 206 ? 1.756 5.486 10.623 1.00 92.12 206 LYS A CA 1
ATOM 1638 C C . LYS A 1 206 ? 1.674 4.964 9.196 1.00 92.12 206 LYS A C 1
ATOM 1640 O O . LYS A 1 206 ? 2.702 4.895 8.530 1.00 92.12 206 LYS A O 1
ATOM 1645 N N . TYR A 1 207 ? 0.468 4.728 8.692 1.00 92.44 207 TYR A N 1
ATOM 1646 C CA . TYR A 1 207 ? 0.245 4.348 7.300 1.00 92.44 207 TYR A CA 1
ATOM 1647 C C . TYR A 1 207 ? 0.852 5.354 6.306 1.00 92.44 207 TYR A C 1
ATOM 1649 O O . TYR A 1 207 ? 1.478 4.944 5.332 1.00 92.44 207 TYR A O 1
ATOM 1657 N N . MET A 1 208 ? 0.744 6.664 6.567 1.00 91.50 208 MET A N 1
ATOM 1658 C CA . MET A 1 208 ? 1.336 7.696 5.702 1.00 91.50 208 MET A CA 1
ATOM 1659 C C . MET A 1 208 ? 2.849 7.529 5.524 1.00 91.50 208 MET A C 1
ATOM 1661 O O . MET A 1 208 ? 3.362 7.753 4.430 1.00 91.50 208 MET A O 1
ATOM 1665 N N . ASN A 1 209 ? 3.544 7.128 6.588 1.00 86.81 209 ASN A N 1
ATOM 1666 C CA . ASN A 1 209 ? 4.997 7.008 6.600 1.00 86.81 209 ASN A CA 1
ATOM 1667 C C . ASN A 1 209 ? 5.449 5.619 6.121 1.00 86.81 209 ASN A C 1
ATOM 1669 O O . ASN A 1 209 ? 6.261 5.502 5.202 1.00 86.81 209 ASN A O 1
ATOM 1673 N N . GLU A 1 210 ? 4.885 4.563 6.705 1.00 84.44 210 GLU A N 1
ATOM 1674 C CA . GLU A 1 210 ? 5.419 3.197 6.626 1.00 84.44 210 GLU A CA 1
ATOM 1675 C C . GLU A 1 210 ? 4.595 2.281 5.695 1.00 84.44 210 GLU A C 1
ATOM 1677 O O . GLU A 1 210 ? 5.097 1.269 5.217 1.00 84.44 210 GLU A O 1
ATOM 1682 N N . GLY A 1 211 ? 3.371 2.675 5.322 1.00 86.50 211 GLY A N 1
ATOM 1683 C CA . GLY A 1 211 ? 2.494 1.910 4.428 1.00 86.50 211 GLY A CA 1
ATOM 1684 C C . GLY A 1 211 ? 1.534 0.958 5.149 1.00 86.50 211 GLY A C 1
ATOM 1685 O O . GLY A 1 211 ? 1.314 1.041 6.358 1.00 86.50 211 GLY A O 1
ATOM 1686 N N . ILE A 1 212 ? 0.885 0.083 4.375 1.00 85.69 212 ILE A N 1
ATOM 1687 C CA . ILE A 1 212 ? -0.226 -0.766 4.845 1.00 85.69 212 ILE A CA 1
ATOM 1688 C C . ILE A 1 212 ? 0.214 -1.911 5.764 1.00 85.69 212 ILE A C 1
ATOM 1690 O O . ILE A 1 212 ? -0.558 -2.327 6.626 1.00 85.69 212 ILE A O 1
ATOM 1694 N N . GLN A 1 213 ? 1.454 -2.382 5.608 1.00 81.94 213 GLN A N 1
ATOM 1695 C CA . GLN A 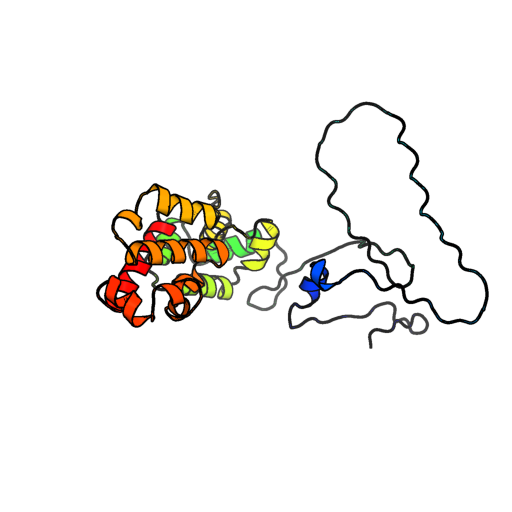1 213 ? 2.007 -3.528 6.338 1.00 81.94 213 GLN A CA 1
ATOM 1696 C C . GLN A 1 213 ? 1.940 -3.340 7.856 1.00 81.94 213 GLN A C 1
ATOM 1698 O O . GLN A 1 213 ? 1.522 -4.241 8.585 1.00 81.94 213 GLN A O 1
ATOM 1703 N N . ASP A 1 214 ? 2.299 -2.150 8.336 1.00 80.44 214 ASP A N 1
ATOM 1704 C CA . ASP A 1 214 ? 2.429 -1.915 9.771 1.00 80.44 214 ASP A CA 1
ATOM 1705 C C . ASP A 1 214 ? 1.076 -1.810 10.468 1.00 80.44 214 ASP A C 1
ATOM 1707 O O . ASP A 1 214 ? 0.910 -2.313 11.580 1.00 80.44 214 ASP A O 1
ATOM 1711 N N . ILE A 1 215 ? 0.070 -1.224 9.812 1.00 84.62 215 ILE A N 1
ATOM 1712 C CA . ILE A 1 215 ? -1.254 -1.058 10.427 1.00 84.62 215 ILE A CA 1
ATOM 1713 C C . ILE A 1 215 ? -2.063 -2.362 10.487 1.00 84.62 215 ILE A C 1
ATOM 1715 O O . ILE A 1 215 ? -3.048 -2.433 11.223 1.00 84.62 215 ILE A O 1
ATOM 1719 N N . GLU A 1 216 ? -1.645 -3.401 9.759 1.00 82.62 216 GLU A N 1
ATOM 1720 C CA . GLU A 1 216 ? -2.207 -4.755 9.844 1.00 82.62 216 GLU A CA 1
ATOM 1721 C C . GLU A 1 216 ? -1.672 -5.549 11.044 1.00 82.62 216 GLU A C 1
ATOM 1723 O O . GLU A 1 216 ? -2.319 -6.499 11.502 1.00 82.62 216 GLU A O 1
ATOM 1728 N N . ASN A 1 217 ? -0.504 -5.177 11.576 1.00 82.19 217 ASN A N 1
ATOM 1729 C CA . ASN A 1 217 ? 0.136 -5.900 12.664 1.00 82.19 217 ASN A CA 1
ATOM 1730 C C . ASN A 1 217 ? -0.278 -5.342 14.036 1.00 82.19 217 ASN A C 1
ATOM 1732 O O . ASN A 1 217 ? -0.000 -4.199 14.383 1.00 82.19 217 ASN A O 1
ATOM 1736 N N . LEU A 1 218 ? -0.864 -6.193 14.883 1.00 84.44 218 LEU A N 1
ATOM 1737 C CA . LEU A 1 218 ? -1.199 -5.870 16.278 1.00 84.44 218 LEU A CA 1
ATOM 1738 C C . LEU A 1 218 ? 0.008 -5.406 17.109 1.00 84.44 218 LEU A C 1
ATOM 1740 O O . LEU A 1 218 ? -0.170 -4.677 18.087 1.00 84.44 218 LEU A O 1
ATOM 1744 N N . GLU A 1 219 ? 1.220 -5.827 16.748 1.00 86.19 219 GLU A N 1
ATOM 1745 C CA . GLU A 1 219 ? 2.450 -5.417 17.426 1.00 86.19 219 GLU A CA 1
ATOM 1746 C C . GLU A 1 219 ? 2.708 -3.914 17.313 1.00 86.19 219 GLU A C 1
ATOM 1748 O O . GLU A 1 219 ? 3.343 -3.356 18.210 1.00 86.19 219 GLU A O 1
ATOM 1753 N N . ILE A 1 220 ? 2.127 -3.231 16.316 1.00 88.81 220 ILE A N 1
ATOM 1754 C CA . ILE A 1 220 ? 2.236 -1.775 16.177 1.00 88.81 220 ILE A CA 1
ATOM 1755 C C . ILE A 1 220 ? 1.723 -1.047 17.424 1.00 88.81 220 ILE A C 1
ATOM 1757 O O . ILE A 1 220 ? 2.268 -0.020 17.818 1.00 88.81 220 ILE A O 1
ATOM 1761 N N . LEU A 1 221 ? 0.734 -1.619 18.121 1.00 90.06 221 LEU A N 1
ATOM 1762 C CA . LEU A 1 221 ? 0.183 -1.055 19.355 1.00 90.06 221 LEU A CA 1
ATOM 1763 C C . LEU A 1 221 ? 1.187 -1.047 20.517 1.00 90.06 221 LEU A C 1
ATOM 1765 O O . LEU A 1 221 ? 0.967 -0.364 21.516 1.00 90.06 221 LEU A O 1
ATOM 1769 N N . SER A 1 222 ? 2.274 -1.809 20.400 1.00 89.31 222 SER A N 1
ATOM 1770 C CA . SER A 1 222 ? 3.378 -1.826 21.358 1.00 89.31 222 SER A CA 1
ATOM 1771 C C . SER A 1 222 ? 4.456 -0.790 21.038 1.00 89.31 222 SER A C 1
ATOM 1773 O O . SER A 1 222 ? 5.419 -0.695 21.799 1.00 89.31 222 SER A O 1
ATOM 1775 N N . ASN A 1 223 ? 4.313 -0.012 19.962 1.00 89.81 223 ASN A N 1
ATOM 1776 C CA . ASN A 1 223 ? 5.277 0.994 19.517 1.00 89.81 223 ASN A CA 1
ATOM 1777 C C . ASN A 1 223 ? 4.780 2.412 19.828 1.00 89.81 223 ASN A C 1
ATOM 1779 O O . ASN A 1 223 ? 3.617 2.625 20.178 1.00 89.81 223 ASN A O 1
ATOM 1783 N N . ASP A 1 224 ? 5.660 3.404 19.720 1.00 86.38 224 ASP A N 1
ATOM 1784 C CA . ASP 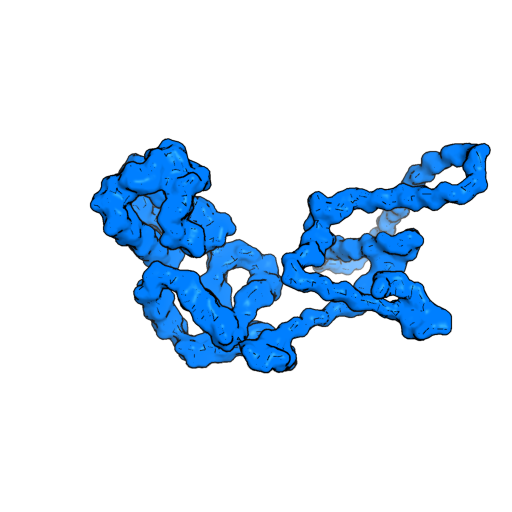A 1 224 ? 5.248 4.803 19.795 1.00 86.38 224 ASP A CA 1
ATOM 1785 C C . ASP A 1 224 ? 4.496 5.222 18.513 1.00 86.38 224 ASP A C 1
ATOM 1787 O O . ASP A 1 224 ? 4.838 4.773 17.417 1.00 86.38 224 ASP A O 1
ATOM 1791 N N . PRO A 1 225 ? 3.455 6.069 18.618 1.00 89.56 225 PRO A N 1
ATOM 1792 C CA . PRO A 1 225 ? 2.978 6.733 19.829 1.00 89.56 225 PRO A CA 1
ATOM 1793 C C . PRO A 1 225 ? 1.953 5.913 20.638 1.00 89.56 225 PRO A C 1
ATOM 1795 O O . PRO A 1 225 ? 1.405 6.432 21.603 1.00 89.56 225 PRO A O 1
ATOM 1798 N N . PHE A 1 226 ? 1.648 4.664 20.277 1.00 92.69 226 PHE A N 1
ATOM 1799 C CA . PHE A 1 226 ? 0.549 3.892 20.873 1.00 92.69 226 PHE A CA 1
ATOM 1800 C C . PHE A 1 226 ? 0.756 3.517 22.340 1.00 92.69 226 PHE A C 1
ATOM 1802 O O . PHE A 1 226 ? -0.216 3.464 23.097 1.00 92.69 226 PHE A O 1
ATOM 1809 N N . ARG A 1 227 ? 2.012 3.376 22.780 1.00 89.62 227 ARG A N 1
ATOM 1810 C CA . ARG A 1 227 ? 2.371 3.165 24.196 1.00 89.62 227 ARG A CA 1
ATOM 1811 C C . ARG A 1 227 ? 1.719 4.174 25.140 1.00 89.62 227 ARG A C 1
ATOM 1813 O O . ARG A 1 227 ? 1.327 3.805 26.247 1.00 89.62 227 ARG A O 1
ATOM 1820 N N . LYS A 1 228 ? 1.544 5.426 24.699 1.00 90.31 228 LYS A N 1
ATOM 1821 C CA . LYS A 1 228 ? 0.915 6.490 25.501 1.00 90.31 228 LYS A CA 1
ATOM 1822 C C . LYS A 1 228 ? -0.587 6.272 25.720 1.00 90.31 228 LYS A C 1
ATOM 1824 O O . LYS A 1 228 ? -1.143 6.763 26.697 1.00 90.31 228 LYS A O 1
ATOM 1829 N N . PHE A 1 229 ? -1.242 5.513 24.841 1.00 89.81 229 PHE A N 1
ATOM 1830 C CA . PHE A 1 229 ? -2.665 5.179 24.943 1.00 89.81 229 PHE A CA 1
ATOM 1831 C C . PHE A 1 229 ? -2.908 3.958 25.854 1.00 89.81 229 PHE A C 1
ATOM 1833 O O . PHE A 1 229 ? -3.997 3.785 26.413 1.00 89.81 229 PHE A O 1
ATOM 1840 N N . GLY A 1 230 ? -1.873 3.143 26.079 1.00 90.00 230 GLY A N 1
ATOM 1841 C CA . GLY A 1 230 ? -1.846 2.040 27.035 1.00 90.00 230 GLY A CA 1
ATOM 1842 C C . GLY A 1 230 ? -1.379 0.726 26.416 1.00 90.00 230 GLY A C 1
ATOM 1843 O O . GLY A 1 230 ? -0.794 0.699 25.342 1.00 90.00 230 GLY A O 1
ATOM 1844 N N . THR A 1 231 ? -1.640 -0.387 27.105 1.00 92.25 231 THR A N 1
ATOM 1845 C CA . THR A 1 231 ? -1.283 -1.716 26.588 1.00 92.25 231 THR A CA 1
ATOM 1846 C C . THR A 1 231 ? -2.148 -2.094 25.377 1.00 92.25 231 THR A C 1
ATOM 1848 O O . THR A 1 231 ? -3.310 -1.676 25.315 1.00 92.25 231 THR A O 1
ATOM 1851 N N . PRO A 1 232 ? -1.666 -2.957 24.459 1.00 92.31 232 PRO A N 1
ATOM 1852 C CA . PRO A 1 232 ? -2.448 -3.410 23.304 1.00 92.31 232 PRO A CA 1
ATOM 1853 C C . PRO A 1 232 ? -3.838 -3.950 23.671 1.00 92.31 232 PRO A C 1
ATOM 1855 O O . PRO A 1 232 ? -4.827 -3.648 23.010 1.00 92.31 232 PRO A O 1
ATOM 1858 N N . MET A 1 233 ? -3.957 -4.676 24.790 1.00 91.25 233 MET A N 1
ATOM 1859 C CA . MET A 1 233 ? -5.255 -5.140 25.299 1.00 91.25 233 MET A CA 1
ATOM 1860 C C . MET A 1 233 ? -6.177 -3.999 25.742 1.00 91.25 233 MET A C 1
ATOM 1862 O O . MET A 1 233 ? -7.388 -4.084 25.538 1.00 91.25 233 MET A O 1
ATOM 1866 N N . LYS A 1 234 ? -5.637 -2.946 26.371 1.00 92.75 234 LYS A N 1
ATOM 1867 C CA . LYS A 1 234 ? -6.423 -1.770 26.767 1.00 92.75 234 LYS A CA 1
ATOM 1868 C C . LYS A 1 234 ? -6.930 -1.033 25.531 1.00 92.75 234 LYS A C 1
ATOM 1870 O O . LYS A 1 234 ? -8.099 -0.668 25.504 1.00 92.75 234 LYS A O 1
ATOM 1875 N N . ILE A 1 235 ? -6.083 -0.883 24.514 1.00 93.69 235 ILE A N 1
ATOM 1876 C CA . ILE A 1 235 ? -6.459 -0.282 23.232 1.00 93.69 235 ILE A CA 1
ATOM 1877 C C . ILE A 1 235 ? -7.545 -1.123 22.559 1.00 93.69 235 ILE A C 1
ATOM 1879 O O . ILE A 1 235 ? -8.595 -0.591 22.223 1.00 93.69 235 ILE A O 1
ATOM 1883 N N . ALA A 1 236 ? -7.365 -2.442 22.457 1.00 92.88 236 ALA A N 1
ATOM 1884 C CA . ALA A 1 236 ? -8.359 -3.326 21.851 1.00 92.88 236 ALA A CA 1
ATOM 1885 C C . ALA A 1 236 ? -9.727 -3.249 22.553 1.00 92.88 236 ALA A C 1
ATOM 1887 O O . ALA A 1 236 ? -10.765 -3.275 21.896 1.00 92.88 236 ALA A O 1
ATOM 1888 N N . LYS A 1 237 ? -9.761 -3.092 23.885 1.00 93.88 237 LYS A N 1
ATOM 1889 C CA . LYS A 1 237 ? -11.015 -2.903 24.637 1.00 93.88 237 LYS A CA 1
ATOM 1890 C C . LYS A 1 237 ? -11.804 -1.661 24.211 1.00 93.88 237 LYS A C 1
ATOM 1892 O O . LYS A 1 237 ? -13.027 -1.710 24.290 1.00 93.88 237 LYS A O 1
ATOM 1897 N N . LEU A 1 238 ? -11.149 -0.602 23.725 1.00 94.06 238 LEU A N 1
ATOM 1898 C CA . LEU A 1 238 ? -11.829 0.598 23.208 1.00 94.06 238 LEU A CA 1
ATOM 1899 C C . LEU A 1 238 ? -12.719 0.289 21.998 1.00 94.06 238 LEU A C 1
ATOM 1901 O O . LEU A 1 238 ? -13.688 0.997 21.755 1.00 94.06 238 LEU A O 1
ATOM 1905 N N . PHE A 1 239 ? -12.404 -0.784 21.273 1.00 94.44 239 PHE A N 1
ATOM 1906 C CA . PHE A 1 239 ? -13.116 -1.225 20.078 1.00 94.44 239 PHE A CA 1
ATOM 1907 C C . PHE A 1 239 ? -14.039 -2.422 20.348 1.00 94.44 239 PHE A C 1
ATOM 1909 O O . PHE A 1 239 ? -14.536 -3.028 19.410 1.00 94.44 239 PHE A O 1
ATOM 1916 N N . GLY A 1 240 ? -14.269 -2.801 21.611 1.00 92.62 240 GLY A N 1
ATOM 1917 C CA . GLY A 1 240 ? -15.051 -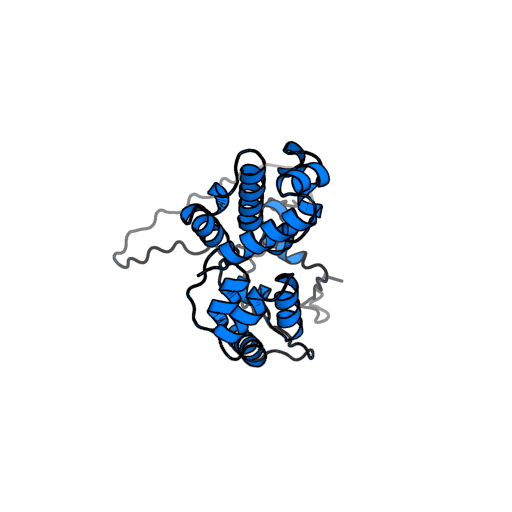3.997 21.959 1.00 92.62 240 GLY A CA 1
ATOM 1918 C C . GLY A 1 240 ? -14.222 -5.283 22.079 1.00 92.62 240 GLY A C 1
ATOM 1919 O O . GLY A 1 240 ? -14.770 -6.381 22.067 1.00 92.62 240 GLY A O 1
ATOM 1920 N N . GLY A 1 241 ? -12.898 -5.167 22.222 1.00 92.94 241 GLY A N 1
ATOM 1921 C CA . GLY A 1 241 ? -11.969 -6.287 22.383 1.00 92.94 241 GLY A CA 1
ATOM 1922 C C . GLY A 1 241 ? -11.169 -6.584 21.115 1.00 92.94 241 GLY A C 1
ATOM 1923 O O . GLY A 1 241 ? -11.166 -5.811 20.161 1.00 92.94 241 GLY A O 1
ATOM 1924 N N . LYS A 1 242 ? -10.455 -7.719 21.101 1.00 91.50 242 LYS A N 1
ATOM 1925 C CA . LYS A 1 242 ? -9.561 -8.088 19.986 1.00 91.50 242 LYS A CA 1
ATOM 1926 C C . LYS A 1 242 ? -10.302 -8.173 18.648 1.00 91.50 242 LYS A C 1
ATOM 1928 O O . LYS A 1 242 ? -9.813 -7.647 17.656 1.00 91.50 242 LYS A O 1
ATOM 1933 N N . SER A 1 243 ? -11.471 -8.812 18.627 1.00 92.19 243 SER A N 1
ATOM 1934 C CA . SER A 1 243 ? -12.296 -8.945 17.419 1.00 92.19 243 SER A CA 1
ATOM 1935 C C . SER A 1 243 ? -12.770 -7.590 16.900 1.00 92.19 243 SER A C 1
ATOM 1937 O O . SER A 1 243 ? -12.654 -7.320 15.710 1.00 92.19 243 SER A O 1
ATOM 1939 N N . GLY A 1 244 ? -13.247 -6.723 17.792 1.00 93.62 244 GLY A N 1
ATOM 1940 C CA . GLY A 1 244 ? -13.711 -5.393 17.418 1.00 93.62 244 GLY A CA 1
ATOM 1941 C C . GLY A 1 244 ? -12.588 -4.478 16.926 1.00 93.62 244 GLY A C 1
ATOM 1942 O O . GLY A 1 244 ? -12.780 -3.752 15.957 1.00 93.62 244 GLY A O 1
ATOM 1943 N N . TYR A 1 245 ? -11.382 -4.582 17.496 1.00 92.50 245 TYR A N 1
ATOM 1944 C CA . TYR A 1 245 ? -10.205 -3.891 16.960 1.00 92.50 245 TYR A CA 1
ATOM 1945 C C . TYR A 1 245 ? -9.849 -4.378 15.552 1.00 92.50 245 TYR A C 1
ATOM 1947 O O . TYR A 1 245 ? -9.684 -3.560 14.655 1.00 92.50 245 TYR A O 1
ATOM 1955 N N . ILE A 1 246 ? -9.790 -5.697 15.330 1.00 90.75 246 ILE A N 1
ATOM 1956 C CA . ILE A 1 246 ? -9.520 -6.263 13.996 1.00 90.75 246 ILE A CA 1
ATOM 1957 C C . ILE A 1 246 ? -10.562 -5.770 12.985 1.00 90.75 246 ILE A C 1
ATOM 1959 O O . ILE A 1 246 ? -10.207 -5.393 11.870 1.00 90.75 246 ILE A O 1
ATOM 1963 N N . GLN A 1 247 ? -11.836 -5.717 13.378 1.00 91.88 247 GLN A N 1
ATOM 1964 C CA . GLN A 1 247 ? -12.890 -5.181 12.523 1.00 91.88 247 GLN A CA 1
ATOM 1965 C C . GLN A 1 247 ? -12.687 -3.687 12.226 1.00 91.88 247 GLN A C 1
ATOM 1967 O O . GLN A 1 247 ? -12.779 -3.288 11.069 1.00 91.88 247 GLN A O 1
ATOM 1972 N N . AL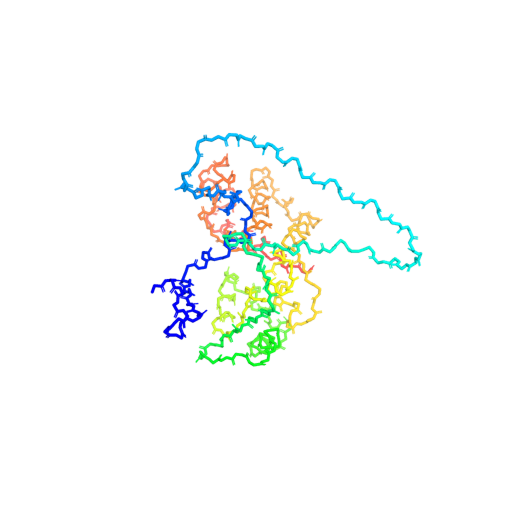A A 1 248 ? -12.336 -2.879 13.231 1.00 93.00 248 ALA A N 1
ATOM 1973 C CA . ALA A 1 248 ? -12.057 -1.455 13.052 1.00 93.00 248 ALA A CA 1
ATOM 1974 C C . ALA A 1 248 ? -10.873 -1.198 12.103 1.00 93.00 248 ALA A C 1
ATOM 1976 O O . ALA A 1 248 ? -10.933 -0.260 11.307 1.00 93.00 248 ALA A O 1
ATOM 1977 N N . ILE A 1 249 ? -9.831 -2.041 12.148 1.00 91.88 249 ILE A N 1
ATOM 1978 C CA . ILE A 1 249 ? -8.714 -1.998 11.193 1.00 91.88 249 ILE A CA 1
ATOM 1979 C C . ILE A 1 249 ? -9.195 -2.348 9.789 1.00 91.88 249 ILE A C 1
ATOM 1981 O O . ILE A 1 249 ? -8.951 -1.574 8.871 1.00 91.88 249 ILE A O 1
ATOM 1985 N N . ARG A 1 250 ? -9.949 -3.439 9.609 1.00 90.31 250 ARG A N 1
ATOM 1986 C CA . ARG A 1 250 ? -10.508 -3.804 8.293 1.00 90.31 250 ARG A CA 1
ATOM 1987 C C . ARG A 1 250 ? -11.371 -2.692 7.702 1.00 90.31 250 ARG A C 1
ATOM 1989 O O . ARG A 1 250 ? -11.296 -2.416 6.507 1.00 90.31 250 ARG A O 1
ATOM 1996 N N . ASP A 1 251 ? -12.180 -2.043 8.528 1.00 92.31 251 ASP A N 1
ATOM 1997 C CA . ASP A 1 251 ? -13.026 -0.937 8.090 1.00 92.31 251 ASP A CA 1
ATOM 1998 C C . ASP A 1 251 ? -12.194 0.312 7.768 1.00 92.31 251 ASP A C 1
ATOM 2000 O O . ASP A 1 251 ? -12.441 0.958 6.753 1.00 92.31 251 ASP A O 1
ATOM 2004 N N . LEU A 1 252 ? -11.146 0.604 8.546 1.00 92.88 252 LEU A N 1
ATOM 2005 C CA . LEU A 1 252 ? -10.195 1.669 8.222 1.00 92.88 252 LEU A CA 1
ATOM 2006 C C . LEU A 1 252 ? -9.489 1.407 6.882 1.00 92.88 252 LEU A C 1
ATOM 2008 O O . LEU A 1 252 ? -9.374 2.317 6.069 1.00 92.88 252 LEU A O 1
ATOM 2012 N N . GLN A 1 253 ? -9.060 0.173 6.620 1.00 92.12 253 GLN A N 1
ATOM 2013 C CA . GLN A 1 253 ? -8.427 -0.204 5.354 1.00 92.12 253 GLN A CA 1
ATOM 2014 C C . GLN A 1 253 ? -9.366 -0.028 4.164 1.00 92.12 253 GLN A C 1
ATOM 2016 O O . GLN A 1 253 ? -8.964 0.510 3.134 1.00 92.12 253 GLN A O 1
ATOM 2021 N N . LYS A 1 254 ? -10.630 -0.442 4.307 1.00 91.31 254 LYS A N 1
ATOM 2022 C CA . LYS A 1 254 ? -11.648 -0.199 3.278 1.00 91.31 254 LYS A CA 1
ATOM 2023 C C . LYS A 1 254 ? -11.801 1.285 2.990 1.00 91.31 254 LYS A C 1
ATOM 2025 O O . LYS A 1 254 ? -11.989 1.650 1.842 1.00 91.31 254 LYS A O 1
ATOM 2030 N N . GLU A 1 255 ? -11.699 2.140 4.000 1.00 93.00 255 GLU A N 1
ATOM 2031 C CA . GLU A 1 255 ? -11.800 3.589 3.822 1.00 93.00 255 GLU A CA 1
ATOM 2032 C C . GLU A 1 255 ? -10.542 4.180 3.169 1.00 93.00 255 GLU A C 1
ATOM 2034 O O . GLU A 1 255 ? -10.671 5.041 2.300 1.00 93.00 255 GLU A O 1
ATOM 2039 N N . ILE A 1 256 ? -9.345 3.689 3.523 1.00 92.88 256 ILE A N 1
ATOM 2040 C CA . ILE A 1 256 ? -8.067 4.054 2.878 1.00 92.88 256 ILE A CA 1
ATOM 2041 C C . ILE A 1 256 ? -8.117 3.751 1.376 1.00 92.88 256 ILE A C 1
ATOM 2043 O O . ILE A 1 256 ? -7.676 4.567 0.562 1.00 92.88 256 ILE A O 1
ATOM 2047 N N . TYR A 1 257 ? -8.677 2.598 1.005 1.00 91.81 257 TYR A N 1
ATOM 2048 C CA . TYR A 1 257 ? -8.740 2.127 -0.381 1.00 91.81 257 TYR A CA 1
ATOM 2049 C C . TYR A 1 257 ? -10.070 2.395 -1.093 1.00 91.81 257 TYR A C 1
ATOM 2051 O O . TYR A 1 257 ? -10.196 2.106 -2.282 1.00 91.81 257 TYR A O 1
ATOM 2059 N N . ALA A 1 258 ? -11.048 2.998 -0.416 1.00 85.06 258 ALA A N 1
ATOM 2060 C CA . ALA A 1 258 ? -12.269 3.466 -1.055 1.00 85.06 258 ALA A CA 1
ATOM 2061 C C . ALA A 1 258 ? -11.920 4.631 -1.992 1.00 85.06 258 ALA A C 1
ATOM 2063 O O . ALA A 1 258 ? -11.233 5.567 -1.575 1.00 85.06 258 ALA A O 1
ATOM 2064 N N . ALA A 1 259 ? -12.374 4.521 -3.244 1.00 59.72 259 ALA A N 1
ATOM 2065 C CA . ALA A 1 259 ? -12.043 5.393 -4.376 1.00 59.72 259 ALA A CA 1
ATOM 2066 C C . ALA A 1 259 ? -12.125 6.894 -4.065 1.00 59.72 259 ALA A C 1
ATOM 2068 O O . ALA A 1 259 ? -13.139 7.342 -3.477 1.00 59.72 259 ALA A O 1
#

pLDDT: mean 79.43, std 20.13, range [30.09, 97.0]

Secondary structure (DSSP, 8-state):
----BGGGTB-------SS-GGGGGG-HHHH-S-----------------PPPPPPPPPP--------PPP----EEETTEEE---------B-TTSPBP-S-HHHHHHHHHHHH-SSHHHHHHHHHH-S-HHHHHHHHHHTT--HHHHHHHHT-TTB-HHHHHHHHHH-PPPPBHHHHHHHHHHTTGGGGS-THHHHHHHHHHHHHHHH-HHHHH-GGGGGSTTGGGT--HHHHHHHTTSHHHHHHHHHHHHHHHH--

Solvent-accessible surface area (backbone atoms only — not comparable to full-atom values): 16313 Å² total; per-residue (Å²): 126,85,76,70,40,64,98,76,73,31,80,71,72,84,86,86,73,93,77,64,60,72,62,43,71,76,34,72,86,70,62,54,80,82,79,82,76,76,79,93,71,89,78,97,75,82,88,75,90,76,77,78,80,80,79,81,83,83,79,93,78,86,88,80,94,72,97,64,84,76,76,78,77,81,75,53,72,63,94,88,42,89,48,76,89,88,79,86,82,90,83,50,65,46,78,89,70,44,75,57,86,66,55,71,64,59,53,23,24,53,39,46,38,69,79,32,78,40,68,67,55,40,51,49,52,59,70,69,46,91,51,67,58,59,57,54,52,51,42,41,69,64,38,30,53,59,72,61,51,37,58,74,67,72,45,83,56,46,28,70,69,26,49,52,39,26,64,60,64,74,41,86,62,46,33,27,55,55,32,43,47,50,31,57,73,71,43,60,57,71,82,42,63,70,71,51,25,53,52,55,52,52,43,41,57,44,28,39,76,74,33,70,69,54,68,71,39,74,67,51,35,73,32,88,76,38,50,82,76,36,53,52,70,61,52,18,48,69,44,74,24,68,69,34,32,55,48,52,46,55,53,49,51,51,46,47,69,50,131

Sequence (259 aa):
GTRLKPDYGKEYFTIMDFRNACRLFADPEFDGDPISVIDDGDDPGDEPTIDPPKPPAPTPTPGGDTDNPPEKKHKFRVRGVEVTILNERVQYYDKDGKLITESVTDYSRKNILGEYATLDSFLRAWNSEEKKQAIIDELQERGVLLEALRQIAGNKDIDDFDLICHIAYDKAPLTKAERANNVRKRGYLYKYSGLAQEVLSALLDKYMNEGIQDIENLEILSNDPFRKFGTPMKIAKLFGGKSGYIQAIRDLQKEIYAA

Mean predicted aligned error: 14.2 Å